Protein AF-D0EAE3-F1 (afdb_monomer)

Solvent-accessible surface area (backbone atoms only — not comparable to full-atom values): 16444 Å² total; per-residue (Å²): 134,83,77,90,69,80,83,79,77,89,71,54,96,48,101,64,96,71,93,66,102,59,73,53,78,52,70,72,60,24,55,52,52,47,54,50,51,54,53,51,50,51,52,51,52,48,56,54,52,50,54,56,50,52,52,50,52,53,48,53,51,50,38,52,52,45,52,53,54,46,62,53,47,52,62,53,36,54,52,34,21,59,49,55,69,45,53,74,60,68,74,54,74,75,56,84,66,94,70,93,80,82,92,82,88,82,85,93,84,85,86,78,94,74,76,86,81,67,72,79,66,58,70,66,57,71,76,52,96,74,81,94,72,91,76,88,78,91,67,94,69,95,54,98,70,55,50,56,73,68,58,55,52,48,49,53,50,52,52,51,51,51,52,53,51,52,52,50,51,52,51,51,53,53,52,50,44,71,70,43,44,68,58,49,52,54,49,53,52,52,49,51,56,49,48,56,54,45,53,57,56,56,72,70,53,90,57,98,45,73,64,41,55,51,49,50,50,52,46,52,50,58,49,49,56,54,49,52,54,50,52,55,52,48,49,43,51,52,46,47,43,48,41,26,52,52,56,65,72,39,64,42,88,61,24,35,75,68,50,40,54,49,45,52,52,48,38,68,75,36,107

Secondary structure (DSSP, 8-state):
--------------SS----SS--SSHHHHHHHHHHHHHHHHHHHHHHHHHHHHHHHHHHHHHHHHHHHHHHHHHHHHHHHHHHH--TTHHHHT------------------TT-TT-TTSHHHHTTS---------------TT---HHHHHHHHHHHHHHHHHHHHHHHHHHHHHHHHHHHHHHHHHHHHHHHHHHHHHHHT--SSSHHHHHHHHHHHHHHHHHHHHHHHHHHHH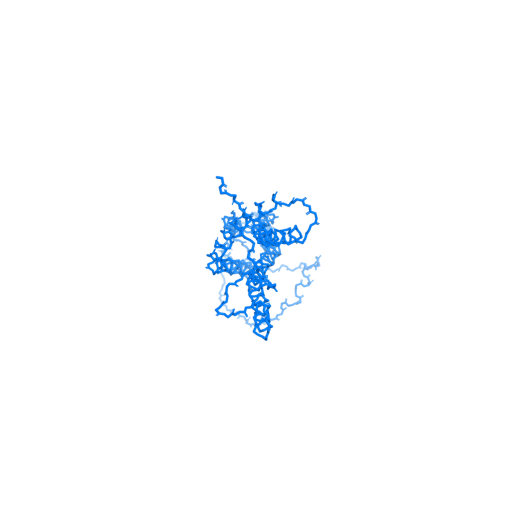HHHHHHHHHHHHS-GGGS-HHHHHHHHHHHHH--

Organism: Amyelois transitella (NCBI:txid680683)

Foldseek 3Di:
DPDPDDPDDDFAPAPDRDDDPDDLNDDPVVVVVRVVVVVVVVVVVVVVVVVLVVLLVLLVVLLVLLVVLLVLLQVLLVLQLVQQVPAPPPVVVVPPDDDDDDDDDDDDDDDDPPPPPDPPPVVVVVVDPDDDDDDDDPDPDPDPRRGDPVSVVVSVVSLVVSVVSVVVSVVSVVVSCVVCVVVVVVLVVVLVVQLVVLVVQCVPDPDDDPSNVVSVVSNCVSVVSVVSVVVSVVSSLVSLLVSLVSLVPHVQVSGDPVSVVSNVVSNVVSD

pLDDT: mean 74.91, std 21.02, range [25.8, 96.0]

Mean predicted aligned error: 14.99 Å

Sequence (271 aa):
KETNETISEPAPRLPLKTWYPFDAMGGSMYIIAFAFQVYWLFFSMITANLMDVMFCSWLIFACEQLQHLKAIMKPLMELSASLDTYRPNTAELFRVSSTEKSEKVPDPVDMDIRGIYATQQDFGMTLRGAGGRLQTFGQQNNNPNGLSQKQEMLARSAIKYWVERHKHVVRLVTSIGDTYGTALLFHMLISTITLTLLAYQATKIDGINVYAFSTIGYLSYTLGQVFHFCVFGNQLIEESSSVMEAAYSCQWYDGSEEAKTFVQIVCQQCQ

InterPro domains:
  IPR004117 Olfactory receptor, insect [PF02949] (13-271)
  IPR004117 Olfactory receptor, insect [PTHR21137] (13-271)

Structure (mmCIF, N/CA/C/O backbone):
data_AF-D0EAE3-F1
#
_entry.id   AF-D0EAE3-F1
#
loop_
_atom_site.group_PDB
_atom_site.id
_atom_site.type_symbol
_atom_site.label_atom_id
_atom_site.label_alt_id
_atom_site.label_comp_id
_atom_site.label_asym_id
_atom_site.label_entity_id
_atom_site.label_seq_id
_atom_site.pdbx_PDB_ins_code
_atom_site.Cartn_x
_atom_site.Cartn_y
_atom_site.Cartn_z
_atom_site.occupancy
_atom_site.B_iso_or_equiv
_atom_site.auth_seq_id
_atom_site.auth_comp_id
_atom_site.auth_asym_id
_atom_site.auth_atom_id
_atom_site.pdbx_PDB_model_num
ATOM 1 N N . LYS A 1 1 ? 43.849 21.952 -29.516 1.00 40.97 1 LYS A N 1
ATOM 2 C CA . LYS A 1 1 ? 42.372 22.037 -29.602 1.00 40.97 1 LYS A CA 1
ATOM 3 C C . LYS A 1 1 ? 41.896 20.676 -30.084 1.00 40.97 1 LYS A C 1
ATOM 5 O O . LYS A 1 1 ? 41.705 20.497 -31.275 1.00 40.97 1 LYS A O 1
ATOM 10 N N . GLU A 1 2 ? 41.835 19.708 -29.178 1.00 43.78 2 GLU A N 1
ATOM 11 C CA . GLU A 1 2 ? 41.145 18.447 -29.446 1.00 43.78 2 GLU A CA 1
ATOM 12 C C . GLU A 1 2 ? 39.657 18.750 -29.304 1.00 43.78 2 GLU A C 1
ATOM 14 O O . GLU A 1 2 ? 39.217 19.309 -28.295 1.00 43.78 2 GLU A O 1
ATOM 19 N N . THR A 1 3 ? 38.914 18.554 -30.383 1.00 45.78 3 THR A N 1
ATOM 20 C CA . THR A 1 3 ? 37.472 18.736 -30.408 1.00 45.78 3 THR A CA 1
ATOM 21 C C . THR A 1 3 ? 36.859 17.630 -29.551 1.00 45.78 3 THR A C 1
ATOM 23 O O . THR A 1 3 ? 37.081 16.450 -29.794 1.00 45.78 3 THR A O 1
ATOM 26 N N . ASN A 1 4 ? 36.114 18.014 -28.507 1.00 58.41 4 ASN A N 1
ATOM 27 C CA . ASN A 1 4 ? 35.213 17.120 -27.776 1.00 58.41 4 ASN A CA 1
ATOM 28 C C . ASN A 1 4 ? 34.066 16.723 -28.717 1.00 58.41 4 ASN A C 1
ATOM 30 O O . ASN A 1 4 ? 32.947 17.228 -28.608 1.00 58.41 4 ASN A O 1
ATOM 34 N N . GLU A 1 5 ? 34.364 15.882 -29.699 1.00 57.88 5 GLU A N 1
ATOM 35 C CA . GLU A 1 5 ? 33.357 15.276 -30.553 1.00 57.88 5 GLU A CA 1
ATOM 36 C C . GLU A 1 5 ? 32.707 14.151 -29.760 1.00 57.88 5 GLU A C 1
ATOM 38 O O . GLU A 1 5 ? 33.363 13.262 -29.217 1.00 57.88 5 GLU A O 1
ATOM 43 N N . THR A 1 6 ? 31.390 14.238 -29.620 1.00 60.53 6 THR A N 1
ATOM 44 C CA . THR A 1 6 ? 30.590 13.214 -28.961 1.00 60.53 6 THR A CA 1
ATOM 45 C C . THR A 1 6 ? 30.659 11.957 -29.826 1.00 60.53 6 THR A C 1
ATOM 47 O O . THR A 1 6 ? 30.041 11.896 -30.887 1.00 60.53 6 THR A O 1
ATOM 50 N N . ILE A 1 7 ? 31.443 10.963 -29.397 1.00 58.28 7 ILE A N 1
ATOM 51 C CA . ILE A 1 7 ? 31.496 9.646 -30.039 1.00 58.28 7 ILE A CA 1
ATOM 52 C C . ILE A 1 7 ? 30.079 9.062 -30.004 1.00 58.28 7 ILE A C 1
ATOM 54 O O . ILE A 1 7 ? 29.527 8.788 -28.939 1.00 58.28 7 ILE A O 1
ATOM 58 N N . SER A 1 8 ? 29.467 8.927 -31.180 1.00 60.47 8 SER A N 1
ATOM 59 C CA . SER A 1 8 ? 28.150 8.317 -31.343 1.00 60.47 8 SER A CA 1
ATOM 60 C C . SER A 1 8 ? 28.334 6.847 -31.694 1.00 60.47 8 SER A C 1
ATOM 62 O O . SER A 1 8 ? 28.539 6.479 -32.847 1.00 60.47 8 SER A O 1
ATOM 64 N N . GLU A 1 9 ? 28.297 5.990 -30.677 1.00 67.94 9 GLU A N 1
ATOM 65 C CA . GLU A 1 9 ? 28.294 4.548 -30.904 1.00 67.94 9 GLU A CA 1
ATOM 66 C C . GLU A 1 9 ? 26.905 4.103 -31.384 1.00 67.94 9 GLU A C 1
ATOM 68 O O . GLU A 1 9 ? 25.888 4.472 -30.778 1.00 67.94 9 GLU A O 1
ATOM 73 N N . PRO A 1 10 ? 26.818 3.322 -32.475 1.00 70.44 10 PRO A N 1
ATOM 74 C CA . PRO A 1 10 ? 25.543 2.811 -32.939 1.00 70.44 10 PRO A CA 1
ATOM 75 C C . PRO A 1 10 ? 25.019 1.785 -31.923 1.00 70.44 10 PRO A C 1
ATOM 77 O O . PRO A 1 10 ? 25.575 0.706 -31.754 1.00 70.44 10 PRO A O 1
ATOM 80 N N . ALA A 1 11 ? 23.939 2.134 -31.224 1.00 70.38 11 ALA A N 1
ATOM 81 C CA . ALA A 1 11 ? 23.308 1.252 -30.249 1.00 70.38 11 ALA A CA 1
ATOM 82 C C . ALA A 1 11 ? 22.252 0.353 -30.922 1.00 70.38 11 ALA A C 1
ATOM 84 O O . ALA A 1 11 ? 21.487 0.836 -31.769 1.00 70.38 11 ALA A O 1
ATOM 85 N N . PRO A 1 12 ? 22.149 -0.933 -30.537 1.00 74.19 12 PRO A N 1
ATOM 86 C CA . PRO A 1 12 ? 21.102 -1.811 -31.043 1.00 74.19 12 PRO A CA 1
ATOM 87 C C . PRO A 1 12 ? 19.722 -1.266 -30.651 1.00 74.19 12 PRO A C 1
ATOM 89 O O . PRO A 1 12 ? 19.520 -0.774 -29.538 1.00 74.19 12 PRO A O 1
ATOM 92 N N . ARG A 1 13 ? 18.753 -1.346 -31.573 1.00 76.12 13 ARG A N 1
ATOM 93 C CA . ARG A 1 13 ? 17.366 -0.896 -31.353 1.00 76.12 13 ARG A CA 1
ATOM 94 C C . ARG A 1 13 ? 16.612 -1.910 -30.490 1.00 76.12 13 ARG A C 1
ATOM 96 O O . ARG A 1 13 ? 15.745 -2.629 -30.979 1.00 76.12 13 ARG A O 1
ATOM 103 N N . LEU A 1 14 ? 16.997 -2.005 -29.225 1.00 82.25 14 LEU A N 1
ATOM 104 C CA . LEU A 1 14 ? 16.387 -2.872 -28.223 1.00 82.25 14 LEU A CA 1
ATOM 105 C C . LEU A 1 14 ? 15.551 -2.043 -27.229 1.00 82.25 14 LEU A C 1
ATOM 107 O O . LEU A 1 14 ? 15.905 -0.889 -26.971 1.00 82.25 14 LEU A O 1
ATOM 111 N N . PRO A 1 15 ? 14.461 -2.605 -26.668 1.00 81.31 15 PRO A N 1
ATOM 112 C CA . PRO A 1 15 ? 13.644 -1.950 -25.643 1.00 81.31 15 PRO A CA 1
ATOM 113 C C . PRO A 1 15 ? 14.458 -1.425 -24.456 1.00 81.31 15 PRO A C 1
ATOM 115 O O . PRO A 1 15 ? 14.189 -0.336 -23.953 1.00 81.31 15 PRO A O 1
ATOM 118 N N . LEU A 1 16 ? 15.472 -2.185 -24.035 1.00 83.81 16 LEU A N 1
ATOM 119 C CA . LEU A 1 16 ? 16.394 -1.802 -22.975 1.00 83.81 16 LEU A CA 1
ATOM 120 C C . LEU A 1 16 ? 17.824 -1.769 -23.504 1.00 83.81 16 LEU A C 1
ATOM 122 O O . LEU A 1 16 ? 18.292 -2.703 -24.160 1.00 83.81 16 LEU A O 1
ATOM 126 N N . LYS A 1 17 ? 18.535 -0.687 -23.174 1.00 83.75 17 LYS A N 1
ATOM 127 C CA . LYS A 1 17 ? 19.957 -0.534 -23.483 1.00 83.75 17 LYS A CA 1
ATOM 128 C C . LYS A 1 17 ? 20.768 -1.402 -22.524 1.00 83.75 17 LYS A C 1
ATOM 130 O O . LYS A 1 17 ? 21.027 -1.002 -21.393 1.00 83.75 17 LYS A O 1
ATOM 135 N N . THR A 1 18 ? 21.152 -2.588 -22.979 1.00 85.19 18 THR A N 1
ATOM 136 C CA . THR A 1 18 ? 21.958 -3.546 -22.214 1.00 85.19 18 THR A CA 1
ATOM 137 C C . THR A 1 18 ? 23.075 -4.111 -23.080 1.00 85.19 18 THR A C 1
ATOM 139 O O . THR A 1 18 ? 22.893 -4.312 -24.281 1.00 85.19 18 THR A O 1
ATOM 142 N N . TRP A 1 19 ? 24.225 -4.390 -22.468 1.00 87.25 19 TRP A N 1
ATOM 143 C CA . TRP A 1 19 ? 25.331 -5.065 -23.141 1.00 87.25 19 TRP A CA 1
ATOM 144 C C . TRP A 1 19 ? 25.061 -6.571 -23.242 1.00 87.25 19 TRP A C 1
ATOM 146 O O . TRP A 1 19 ? 24.601 -7.184 -22.277 1.00 87.25 19 TRP A O 1
ATOM 156 N N . TYR A 1 20 ? 25.367 -7.159 -24.397 1.00 85.50 20 TYR A N 1
ATOM 157 C CA . TYR A 1 20 ? 25.303 -8.599 -24.632 1.00 85.50 20 TYR A CA 1
ATOM 158 C C . TYR A 1 20 ? 26.675 -9.114 -25.089 1.00 85.50 20 TYR A C 1
ATOM 160 O O . TYR A 1 20 ? 27.376 -8.405 -25.808 1.00 85.50 20 TYR A O 1
ATOM 168 N N . PRO A 1 21 ? 27.051 -10.358 -24.732 1.00 88.56 21 PRO A N 1
ATOM 169 C CA . PRO A 1 21 ? 28.308 -10.967 -25.175 1.00 88.56 21 PRO A CA 1
ATOM 170 C C . PRO A 1 21 ? 28.302 -11.389 -26.658 1.00 88.56 21 PRO A C 1
ATOM 172 O O . PRO A 1 21 ? 29.306 -11.890 -27.155 1.00 88.56 21 PRO A O 1
ATOM 175 N N . PHE A 1 22 ? 27.179 -11.222 -27.360 1.00 86.88 22 PHE A N 1
ATOM 176 C CA . PHE A 1 22 ? 27.002 -11.503 -28.786 1.00 86.88 22 PHE A CA 1
ATOM 177 C C . PHE A 1 22 ? 26.573 -10.232 -29.531 1.00 86.88 22 PHE A C 1
ATOM 179 O O . PHE A 1 22 ? 26.035 -9.307 -28.922 1.00 86.88 22 PHE A O 1
ATOM 186 N N . ASP A 1 23 ? 26.771 -10.199 -30.852 1.00 83.25 23 ASP A N 1
ATOM 187 C CA . ASP A 1 23 ? 26.342 -9.071 -31.683 1.00 83.25 23 ASP A CA 1
ATOM 188 C C . ASP A 1 23 ? 24.807 -8.989 -31.736 1.00 83.25 23 ASP A C 1
ATOM 190 O O . ASP A 1 23 ? 24.129 -9.836 -32.322 1.00 83.25 23 ASP A O 1
ATOM 194 N N . ALA A 1 24 ? 24.260 -7.971 -31.072 1.00 79.50 24 ALA A N 1
ATOM 195 C CA . ALA A 1 24 ? 22.831 -7.691 -31.000 1.00 79.50 24 ALA A CA 1
ATOM 196 C C . ALA A 1 24 ? 22.395 -6.595 -31.990 1.00 79.50 24 ALA A C 1
ATOM 198 O O . ALA A 1 24 ? 21.279 -6.089 -31.883 1.00 79.50 24 ALA A O 1
ATOM 199 N N . MET A 1 25 ? 23.247 -6.191 -32.938 1.00 79.31 25 MET A N 1
ATOM 200 C CA . MET A 1 25 ? 22.894 -5.181 -33.940 1.00 79.31 25 MET A CA 1
ATOM 201 C C . MET A 1 25 ? 22.075 -5.758 -35.106 1.00 79.31 25 MET A C 1
ATOM 203 O O . MET A 1 25 ? 21.370 -5.006 -35.782 1.00 79.31 25 MET A O 1
ATOM 207 N N . GLY A 1 26 ? 22.108 -7.080 -35.319 1.00 80.38 26 GLY A N 1
ATOM 208 C CA . GLY A 1 26 ? 21.341 -7.761 -36.364 1.00 80.38 26 GLY A CA 1
ATOM 209 C C . GLY A 1 26 ? 21.309 -9.290 -36.232 1.00 80.38 26 GLY A C 1
ATOM 210 O O . GLY A 1 26 ? 21.873 -9.873 -35.312 1.00 80.38 26 GLY A O 1
ATOM 211 N N . GLY A 1 27 ? 20.622 -9.955 -37.165 1.00 86.56 27 GLY A N 1
ATOM 212 C CA . GLY A 1 27 ? 20.553 -11.422 -37.246 1.00 86.56 27 GLY A CA 1
ATOM 213 C C . GLY A 1 27 ? 19.495 -12.085 -36.352 1.00 86.56 27 GLY A C 1
ATOM 214 O O . GLY A 1 27 ? 18.634 -11.432 -35.765 1.00 86.56 27 GLY A O 1
ATOM 215 N N . SER A 1 28 ? 19.541 -13.418 -36.261 1.00 86.50 28 SER A N 1
ATOM 216 C CA . SER A 1 28 ? 18.598 -14.222 -35.462 1.00 86.50 28 SER A CA 1
ATOM 217 C C . SER A 1 28 ? 18.746 -13.992 -33.955 1.00 86.50 28 SER A C 1
ATOM 219 O O . SER A 1 28 ? 17.752 -13.997 -33.230 1.00 86.50 28 SER A O 1
ATOM 221 N N . MET A 1 29 ? 19.968 -13.725 -33.486 1.00 85.81 29 MET A N 1
ATOM 222 C CA . MET A 1 29 ? 20.257 -13.462 -32.072 1.00 85.81 29 MET A CA 1
ATOM 223 C C . MET A 1 29 ? 19.621 -12.155 -31.580 1.00 85.81 29 MET A C 1
ATOM 225 O O . MET A 1 29 ? 19.165 -12.102 -30.439 1.00 85.81 29 MET A O 1
ATOM 229 N N . TYR A 1 30 ? 19.492 -11.138 -32.444 1.00 88.44 30 TYR A N 1
ATOM 230 C CA . TYR A 1 30 ? 18.739 -9.919 -32.129 1.00 88.44 30 TYR A CA 1
ATOM 231 C C . TYR A 1 30 ? 17.267 -10.222 -31.819 1.00 88.44 30 TYR A C 1
ATOM 233 O O . TYR A 1 30 ? 16.738 -9.731 -30.825 1.00 88.44 30 TYR A O 1
ATOM 241 N N . ILE A 1 31 ? 16.614 -11.067 -32.625 1.00 88.50 31 ILE A N 1
ATOM 242 C CA . ILE A 1 31 ? 15.198 -11.427 -32.435 1.00 88.50 31 ILE A CA 1
ATOM 243 C C 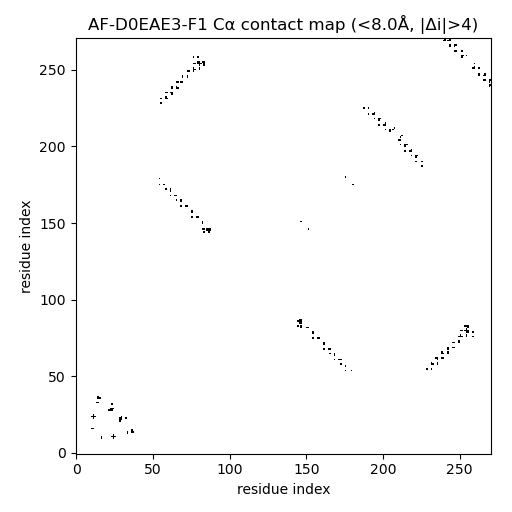. ILE A 1 31 ? 15.010 -12.167 -31.105 1.00 88.50 31 ILE A C 1
ATOM 245 O O . ILE A 1 31 ? 14.069 -11.878 -30.366 1.00 88.50 31 ILE A O 1
ATOM 249 N N . ILE A 1 32 ? 15.926 -13.083 -30.775 1.00 90.06 32 ILE A N 1
ATOM 250 C CA . ILE A 1 32 ? 15.904 -13.820 -29.504 1.00 90.06 32 ILE A CA 1
ATOM 251 C C . ILE A 1 32 ? 16.087 -12.861 -28.322 1.00 90.06 32 ILE A C 1
ATOM 253 O O . ILE A 1 32 ? 15.306 -12.910 -27.372 1.00 90.06 32 ILE A O 1
ATOM 257 N N . ALA A 1 33 ? 17.074 -11.962 -28.388 1.00 90.31 33 ALA A N 1
ATOM 258 C CA . ALA A 1 33 ? 17.317 -10.971 -27.341 1.00 90.31 33 ALA A CA 1
ATOM 259 C C . ALA A 1 33 ? 16.120 -10.025 -27.163 1.00 90.31 33 ALA A C 1
ATOM 261 O O . ALA A 1 33 ? 15.707 -9.765 -26.035 1.00 90.31 33 ALA A O 1
ATOM 262 N N . PHE A 1 34 ? 15.517 -9.567 -28.263 1.00 90.31 34 PHE A N 1
ATOM 263 C CA . PHE A 1 34 ? 14.321 -8.730 -28.242 1.00 90.31 34 PHE A CA 1
ATOM 264 C C . PHE A 1 34 ? 13.141 -9.447 -27.571 1.00 90.31 34 PHE A C 1
ATOM 266 O O . PHE A 1 34 ? 12.529 -8.899 -26.654 1.00 90.31 34 PHE A O 1
ATOM 273 N N . ALA A 1 35 ? 12.848 -10.689 -27.973 1.00 91.62 35 ALA A N 1
ATOM 274 C CA . ALA A 1 35 ? 11.770 -11.482 -27.382 1.00 91.62 35 ALA A CA 1
ATOM 275 C C . ALA A 1 35 ? 12.005 -11.737 -25.885 1.00 91.62 35 ALA A C 1
ATOM 277 O O . ALA A 1 35 ? 11.083 -11.602 -25.078 1.00 91.62 35 ALA A O 1
ATOM 278 N N . PHE A 1 36 ? 13.249 -12.037 -25.505 1.00 92.12 36 PHE A N 1
ATOM 279 C CA . PHE A 1 36 ? 13.630 -12.215 -24.109 1.00 92.12 36 PHE A CA 1
ATOM 280 C C . PHE A 1 36 ? 13.457 -10.929 -23.292 1.00 92.12 36 PHE A C 1
ATOM 282 O O . PHE A 1 36 ? 12.886 -10.983 -22.206 1.00 92.12 36 PHE A O 1
ATOM 289 N N . GLN A 1 37 ? 13.885 -9.770 -23.809 1.00 92.69 37 GLN A N 1
ATOM 290 C CA . GLN A 1 37 ? 13.699 -8.485 -23.127 1.00 92.69 37 GLN A CA 1
ATOM 291 C C . GLN A 1 37 ? 12.220 -8.148 -22.926 1.00 92.69 37 GLN A C 1
ATOM 293 O O . GLN A 1 37 ? 11.847 -7.712 -21.840 1.00 92.69 37 GLN A O 1
ATOM 298 N N . VAL A 1 38 ? 11.374 -8.371 -23.936 1.00 93.06 38 VAL A N 1
ATOM 299 C CA . VAL A 1 38 ? 9.926 -8.132 -23.824 1.00 93.06 38 VAL A CA 1
ATOM 300 C C . VAL A 1 38 ? 9.303 -9.051 -22.775 1.00 93.06 38 VAL A C 1
ATOM 302 O O . VAL A 1 38 ? 8.571 -8.574 -21.908 1.00 93.06 38 VAL A O 1
ATOM 305 N N . TYR A 1 39 ? 9.628 -10.347 -22.808 1.00 94.38 39 TYR A N 1
ATOM 306 C CA . TYR A 1 39 ? 9.156 -11.310 -21.811 1.00 94.38 39 TYR A CA 1
ATOM 307 C C . TYR A 1 39 ? 9.598 -10.923 -20.396 1.00 94.38 39 TYR A C 1
ATOM 309 O O . TYR A 1 39 ? 8.778 -10.870 -19.479 1.00 94.38 39 TYR A O 1
ATOM 317 N N . TRP A 1 40 ? 10.882 -10.609 -20.222 1.00 93.94 40 TRP A N 1
ATOM 318 C CA . TRP A 1 40 ? 11.447 -10.251 -18.927 1.00 93.94 40 TRP A CA 1
ATOM 319 C C . TRP A 1 40 ? 10.859 -8.950 -18.375 1.00 93.94 40 TRP A C 1
ATOM 321 O O . TRP A 1 40 ? 10.510 -8.897 -17.195 1.00 93.94 40 TRP A O 1
ATOM 331 N N . LEU A 1 41 ? 10.699 -7.923 -19.216 1.00 92.62 41 LEU A N 1
ATOM 332 C CA . LEU A 1 41 ? 10.103 -6.645 -18.822 1.00 92.62 41 LEU A CA 1
ATOM 333 C C . LEU A 1 41 ? 8.644 -6.835 -18.406 1.00 92.62 41 LEU A C 1
ATOM 335 O O . LEU A 1 41 ? 8.241 -6.350 -17.351 1.00 92.62 41 LEU A O 1
ATOM 339 N N . PHE A 1 42 ? 7.871 -7.584 -19.193 1.00 93.88 42 PHE A N 1
ATOM 340 C CA . PHE A 1 42 ? 6.475 -7.876 -18.881 1.00 93.88 42 PHE A CA 1
ATOM 341 C C . PHE A 1 42 ? 6.340 -8.658 -17.572 1.00 93.88 42 PHE A C 1
ATOM 343 O O . PHE A 1 42 ? 5.583 -8.256 -16.690 1.00 93.88 42 PHE A O 1
ATOM 350 N N . PHE A 1 43 ? 7.122 -9.726 -17.403 1.00 95.06 43 PHE A N 1
ATOM 351 C CA . PHE A 1 43 ? 7.105 -10.540 -16.190 1.00 95.06 43 PHE A CA 1
ATOM 352 C C . PHE A 1 43 ? 7.534 -9.744 -14.947 1.00 95.06 43 PHE A C 1
ATOM 354 O O . PHE A 1 43 ? 6.889 -9.833 -13.900 1.00 95.06 43 PHE A O 1
ATOM 361 N N . SER A 1 44 ? 8.585 -8.928 -15.063 1.00 92.69 44 SER A N 1
ATOM 362 C CA . SER A 1 44 ? 9.074 -8.092 -13.959 1.00 92.69 44 SER A CA 1
ATOM 363 C C . SER A 1 44 ? 8.045 -7.034 -13.563 1.00 92.69 44 SER A C 1
ATOM 365 O O . SER A 1 44 ? 7.775 -6.850 -12.377 1.00 92.69 44 SER A O 1
ATOM 367 N N . MET A 1 45 ? 7.423 -6.377 -14.547 1.00 91.44 45 MET A N 1
ATOM 368 C CA . MET A 1 45 ? 6.412 -5.354 -14.292 1.00 91.44 45 MET A CA 1
ATOM 369 C C . MET A 1 45 ? 5.140 -5.951 -13.686 1.00 91.44 45 MET A C 1
ATOM 371 O O . MET A 1 45 ? 4.598 -5.378 -12.745 1.00 91.44 45 MET A O 1
ATOM 375 N N . ILE A 1 46 ? 4.700 -7.121 -14.155 1.00 93.94 46 ILE A N 1
ATOM 376 C CA . ILE A 1 46 ? 3.598 -7.869 -13.537 1.00 93.94 46 ILE A CA 1
ATOM 377 C C . ILE A 1 46 ? 3.934 -8.196 -12.089 1.00 93.94 46 ILE A C 1
ATOM 379 O O . ILE A 1 46 ? 3.163 -7.852 -11.204 1.00 93.94 46 ILE A O 1
ATOM 383 N N . THR A 1 47 ? 5.087 -8.812 -11.833 1.00 93.12 47 THR A N 1
ATOM 384 C CA . THR A 1 47 ? 5.450 -9.249 -10.479 1.00 93.12 47 THR A CA 1
ATOM 385 C C . THR A 1 47 ? 5.490 -8.071 -9.505 1.00 93.12 47 THR A C 1
ATOM 387 O O . THR A 1 47 ? 4.928 -8.168 -8.419 1.00 93.12 47 THR A O 1
ATOM 390 N N . ALA A 1 48 ? 6.076 -6.938 -9.908 1.00 89.31 48 ALA A N 1
ATOM 391 C CA . ALA A 1 48 ? 6.100 -5.729 -9.087 1.00 89.31 48 ALA A CA 1
ATOM 392 C C . ALA A 1 48 ? 4.686 -5.180 -8.814 1.00 89.31 48 ALA A C 1
ATOM 394 O O . ALA A 1 48 ? 4.320 -4.976 -7.660 1.00 89.31 48 ALA A O 1
ATOM 395 N N . ASN A 1 49 ? 3.861 -5.018 -9.856 1.00 90.75 49 ASN A N 1
ATOM 396 C CA . ASN A 1 49 ? 2.498 -4.500 -9.696 1.00 90.75 49 ASN A CA 1
ATOM 397 C C . ASN A 1 49 ? 1.598 -5.449 -8.890 1.00 90.75 49 ASN A C 1
ATOM 399 O O . ASN A 1 49 ? 0.750 -4.984 -8.136 1.00 90.75 49 ASN A O 1
ATOM 403 N N . LEU A 1 50 ? 1.771 -6.770 -9.007 1.00 93.69 50 LEU A N 1
ATOM 404 C CA . LEU A 1 50 ? 0.998 -7.739 -8.223 1.00 93.69 50 LEU A CA 1
ATOM 405 C C . LEU A 1 50 ? 1.285 -7.615 -6.727 1.00 93.69 50 LEU A C 1
ATOM 407 O O . LEU A 1 50 ? 0.351 -7.707 -5.934 1.00 93.69 50 LEU A O 1
ATOM 411 N N . MET A 1 51 ? 2.545 -7.400 -6.344 1.00 90.69 51 MET A N 1
ATOM 412 C CA . MET A 1 51 ? 2.913 -7.221 -4.935 1.00 90.69 51 MET A CA 1
ATOM 413 C C . MET A 1 51 ? 2.289 -5.944 -4.364 1.00 90.69 51 MET A C 1
ATOM 415 O O . MET A 1 51 ? 1.687 -5.986 -3.289 1.00 90.69 51 MET A O 1
ATOM 419 N N . ASP A 1 52 ? 2.334 -4.849 -5.124 1.00 90.94 52 ASP A N 1
ATOM 420 C CA . ASP A 1 52 ? 1.721 -3.577 -4.735 1.00 90.94 52 ASP A CA 1
ATOM 421 C C . ASP A 1 52 ? 0.194 -3.701 -4.608 1.00 90.94 52 ASP A C 1
ATOM 423 O O . ASP A 1 52 ? -0.387 -3.285 -3.603 1.00 90.94 52 ASP A O 1
ATOM 427 N N . VAL A 1 53 ? -0.465 -4.339 -5.582 1.00 91.81 53 VAL A N 1
ATOM 428 C CA . VAL A 1 53 ? -1.920 -4.572 -5.569 1.00 91.81 53 VAL A CA 1
ATOM 429 C C . VAL A 1 53 ? -2.330 -5.508 -4.434 1.00 91.81 53 VAL A C 1
ATOM 431 O O . VAL A 1 53 ? -3.357 -5.273 -3.794 1.00 91.81 53 VAL A O 1
ATOM 434 N N . MET A 1 54 ? -1.547 -6.550 -4.147 1.00 93.00 54 MET A N 1
ATOM 435 C CA . MET A 1 54 ? -1.799 -7.454 -3.023 1.00 93.00 54 MET A CA 1
ATOM 436 C C . MET A 1 54 ? -1.767 -6.689 -1.697 1.00 93.00 54 MET A C 1
ATOM 438 O O . MET A 1 54 ? -2.695 -6.817 -0.897 1.00 93.00 54 MET A O 1
ATOM 442 N N . PHE A 1 55 ? -0.750 -5.851 -1.493 1.00 91.56 55 PHE A N 1
ATOM 443 C CA . PHE A 1 55 ? -0.659 -5.014 -0.302 1.00 91.56 55 PHE A CA 1
ATOM 444 C C . PHE A 1 55 ? -1.839 -4.042 -0.192 1.00 91.56 55 PHE A C 1
ATOM 446 O O . PHE A 1 55 ? -2.488 -3.973 0.852 1.00 91.56 55 PHE A O 1
ATOM 453 N N . CYS A 1 56 ? -2.177 -3.345 -1.280 1.00 91.12 56 CYS A N 1
ATOM 454 C CA . CYS A 1 56 ? -3.322 -2.434 -1.300 1.00 91.12 56 CYS A CA 1
ATOM 455 C C . CYS A 1 56 ? -4.636 -3.168 -0.996 1.00 91.12 56 CYS A C 1
ATOM 457 O O . CYS A 1 56 ? -5.465 -2.666 -0.242 1.00 91.12 56 CYS A O 1
ATOM 459 N N . SER A 1 57 ? -4.803 -4.390 -1.505 1.00 93.88 57 SER A N 1
ATOM 460 C CA . SER A 1 57 ? -5.976 -5.227 -1.225 1.00 93.88 57 SER A CA 1
ATOM 461 C C . SER A 1 57 ? -6.086 -5.587 0.259 1.00 93.88 57 SER A C 1
ATOM 463 O O . SER A 1 57 ? -7.186 -5.586 0.810 1.00 93.88 57 SER A O 1
ATOM 465 N N . TRP A 1 58 ? -4.963 -5.858 0.931 1.00 94.06 58 TRP A N 1
ATOM 466 C CA . TRP A 1 58 ? -4.950 -6.095 2.376 1.00 94.06 58 TRP A CA 1
ATOM 467 C C . TRP A 1 58 ? -5.312 -4.846 3.182 1.00 94.06 58 TRP A C 1
ATOM 469 O O . TRP A 1 58 ? -6.060 -4.961 4.155 1.00 94.06 58 TRP A O 1
ATOM 479 N N . LEU A 1 59 ? -4.842 -3.664 2.768 1.00 91.69 59 LEU A N 1
ATOM 480 C CA . LEU A 1 59 ? -5.223 -2.401 3.405 1.00 91.69 59 LEU A CA 1
ATOM 481 C C . LEU A 1 59 ? -6.714 -2.106 3.232 1.00 91.69 59 LEU A C 1
ATOM 483 O O . LEU A 1 59 ? -7.391 -1.842 4.220 1.00 91.69 59 LEU A O 1
ATOM 487 N N . ILE A 1 60 ? -7.241 -2.225 2.009 1.00 92.69 60 ILE A N 1
ATOM 488 C CA . ILE A 1 60 ? -8.674 -2.039 1.731 1.00 92.69 60 ILE A CA 1
ATOM 489 C C . ILE A 1 60 ? -9.501 -3.001 2.584 1.00 92.69 60 ILE A C 1
ATOM 491 O O . ILE A 1 60 ? -10.466 -2.592 3.225 1.00 92.69 60 ILE A O 1
ATOM 495 N N . PHE A 1 61 ? -9.097 -4.272 2.651 1.00 94.00 61 PHE A N 1
ATOM 496 C CA . PHE A 1 61 ? -9.779 -5.248 3.490 1.00 94.00 61 PHE A CA 1
ATOM 497 C C . PHE A 1 61 ? -9.767 -4.841 4.971 1.00 94.00 61 PHE A C 1
ATOM 499 O O . PHE A 1 61 ? -10.800 -4.944 5.630 1.00 94.00 61 PHE A O 1
ATOM 506 N N . ALA A 1 62 ? -8.643 -4.346 5.497 1.00 91.81 62 ALA A N 1
ATOM 507 C CA . ALA A 1 62 ? -8.567 -3.850 6.870 1.00 91.81 62 ALA A CA 1
ATOM 508 C C . ALA A 1 62 ? -9.481 -2.632 7.107 1.00 91.81 62 ALA A C 1
ATOM 510 O O . ALA A 1 62 ? -10.197 -2.611 8.110 1.00 91.81 62 ALA A O 1
ATOM 511 N N . CYS A 1 63 ? -9.522 -1.674 6.175 1.00 92.88 63 CYS A N 1
ATOM 512 C CA . CYS A 1 63 ? -10.429 -0.521 6.227 1.00 92.88 63 CYS A CA 1
ATOM 513 C C . CYS A 1 63 ? -11.900 -0.959 6.287 1.00 92.88 63 CYS A C 1
ATOM 515 O O . CYS A 1 63 ? -12.642 -0.515 7.160 1.00 92.88 63 CYS A O 1
ATOM 517 N N . GLU A 1 64 ? -12.307 -1.903 5.438 1.00 93.31 64 GLU A N 1
ATOM 518 C CA . GLU A 1 64 ? -13.663 -2.472 5.453 1.00 93.31 64 GLU A CA 1
ATOM 519 C C . GLU A 1 64 ? -13.980 -3.171 6.788 1.00 93.31 64 GLU A C 1
ATOM 521 O O . GLU A 1 64 ? -15.086 -3.054 7.324 1.00 93.31 64 GLU A O 1
ATOM 526 N N . GLN A 1 65 ? -13.006 -3.868 7.392 1.00 93.00 65 GLN A N 1
ATOM 527 C CA . GLN A 1 65 ? -13.204 -4.449 8.725 1.00 93.00 65 GLN A CA 1
ATOM 528 C C . GLN A 1 65 ? -13.405 -3.372 9.808 1.00 93.00 65 GLN A C 1
ATOM 530 O O . GLN A 1 65 ? -14.211 -3.589 10.719 1.00 93.00 65 GLN A O 1
ATOM 535 N N . LEU A 1 66 ? -12.712 -2.230 9.720 1.00 89.56 66 LEU A N 1
ATOM 536 C CA . LEU A 1 66 ? -12.888 -1.093 10.634 1.00 89.56 66 LEU A CA 1
ATOM 537 C C . LEU A 1 66 ? -14.259 -0.428 10.449 1.00 89.56 66 LEU A C 1
ATOM 539 O O . LEU A 1 66 ? -14.964 -0.200 11.436 1.00 89.56 66 LEU A O 1
ATOM 543 N N . GLN A 1 67 ? -14.696 -0.214 9.207 1.00 91.12 67 GLN A N 1
ATOM 544 C CA . GLN A 1 67 ? -16.035 0.304 8.909 1.00 91.12 67 GLN A CA 1
ATOM 545 C C . GLN A 1 67 ? -17.136 -0.627 9.435 1.00 91.12 67 GLN A C 1
ATOM 547 O O . GLN A 1 67 ? -18.098 -0.180 10.070 1.00 91.12 67 GLN A O 1
ATOM 552 N N . HIS A 1 68 ? -16.976 -1.941 9.259 1.00 90.50 68 HIS A N 1
ATOM 553 C CA . HIS A 1 68 ? -17.898 -2.927 9.818 1.00 90.50 68 HIS A CA 1
ATOM 554 C C . HIS A 1 68 ? -17.915 -2.895 11.355 1.00 90.50 68 HIS A C 1
ATOM 556 O O . HIS A 1 68 ? -18.971 -3.029 11.976 1.00 90.50 68 HIS A O 1
ATOM 562 N N . LEU A 1 69 ? -16.756 -2.724 11.997 1.00 88.25 69 LEU A N 1
ATOM 563 C CA . LEU A 1 69 ? -16.653 -2.605 13.454 1.00 88.25 69 LEU A CA 1
ATOM 564 C C . LEU A 1 69 ? -17.384 -1.354 13.973 1.00 88.25 69 LEU A C 1
ATOM 566 O O . LEU A 1 69 ? -18.121 -1.430 14.962 1.00 88.25 69 LEU A O 1
ATOM 570 N N . LYS A 1 70 ? -17.236 -0.231 13.265 1.00 87.88 70 LYS A N 1
ATOM 571 C CA . LYS A 1 70 ? -17.945 1.029 13.518 1.00 87.88 70 LYS A CA 1
ATOM 572 C C . LYS A 1 70 ? -19.462 0.872 13.393 1.00 87.88 70 LYS A C 1
ATOM 574 O O . LYS A 1 70 ? -20.194 1.348 14.260 1.00 87.88 70 LYS A O 1
ATOM 579 N N . ALA A 1 71 ? -19.942 0.158 12.375 1.00 87.06 71 ALA A N 1
ATOM 580 C CA . ALA A 1 71 ? -21.372 -0.086 12.179 1.00 87.06 71 ALA A CA 1
ATOM 581 C C . ALA A 1 71 ? -22.015 -0.889 13.329 1.00 87.06 71 ALA A C 1
ATOM 583 O O . ALA A 1 71 ? -23.152 -0.610 13.705 1.00 87.06 71 ALA A O 1
ATOM 584 N N . ILE A 1 72 ? -21.286 -1.839 13.933 1.00 86.69 72 ILE A N 1
ATOM 585 C CA . ILE A 1 72 ? -21.775 -2.627 15.083 1.00 86.69 72 ILE A CA 1
ATOM 586 C C . ILE A 1 72 ? -21.855 -1.785 16.369 1.00 86.69 72 ILE A C 1
ATOM 588 O O . ILE A 1 72 ? -22.614 -2.108 17.281 1.00 86.69 72 ILE A O 1
ATOM 592 N N . MET A 1 73 ? -21.093 -0.697 16.467 1.00 82.81 73 MET A N 1
ATOM 593 C CA . MET A 1 73 ? -20.963 0.049 17.719 1.00 82.81 73 MET A CA 1
ATOM 594 C C . MET A 1 73 ? -22.250 0.766 18.145 1.00 82.81 73 MET A C 1
ATOM 596 O O . MET A 1 73 ? -22.579 0.771 19.329 1.00 82.81 73 MET A O 1
ATOM 600 N N . LYS A 1 74 ? -23.016 1.315 17.193 1.00 81.25 74 LYS A N 1
ATOM 601 C CA . LYS A 1 74 ? -24.310 1.967 17.472 1.00 81.25 74 LYS A CA 1
ATOM 602 C C . LYS A 1 74 ? -25.340 1.019 18.111 1.00 81.25 74 LYS A C 1
ATOM 604 O O . LYS A 1 74 ? -25.755 1.306 19.231 1.00 81.25 74 LYS A O 1
ATOM 609 N N . PRO A 1 75 ? -25.709 -0.122 17.488 1.00 83.94 75 PRO A N 1
ATOM 610 C CA . PRO A 1 75 ? -26.682 -1.040 18.080 1.00 83.94 75 PRO A CA 1
ATOM 611 C C . PRO A 1 75 ? -26.184 -1.663 19.390 1.00 83.94 75 PRO A C 1
ATOM 613 O O . PRO A 1 75 ? -26.988 -1.970 20.266 1.00 83.94 75 PRO A O 1
ATOM 616 N N . LEU A 1 76 ? -24.866 -1.824 19.563 1.00 81.44 76 LEU A N 1
ATOM 617 C CA . LEU A 1 76 ? -24.288 -2.281 20.827 1.00 81.44 76 LEU A CA 1
ATOM 618 C C . LEU A 1 76 ? -24.515 -1.266 21.956 1.00 81.44 76 LEU A C 1
ATOM 620 O O . LEU A 1 76 ? -24.859 -1.665 23.070 1.00 81.44 76 LEU A O 1
ATOM 624 N N . MET A 1 77 ? -24.357 0.031 21.677 1.00 76.75 77 MET A N 1
ATOM 625 C CA . MET A 1 77 ? -24.580 1.073 22.680 1.00 76.75 77 MET A CA 1
ATOM 626 C C . MET A 1 77 ? -26.066 1.265 22.996 1.00 76.75 77 MET A C 1
ATOM 628 O O . MET A 1 77 ? -26.423 1.363 24.166 1.00 76.75 77 MET A O 1
ATOM 632 N N . GLU A 1 78 ? -26.943 1.232 21.987 1.00 79.31 78 GLU A N 1
ATOM 633 C CA . GLU A 1 78 ? -28.403 1.264 22.185 1.00 79.31 78 GLU A CA 1
ATOM 634 C C . GLU A 1 78 ? -28.883 0.087 23.043 1.00 79.31 78 GLU A C 1
ATOM 636 O O . GLU A 1 78 ? -29.679 0.257 23.970 1.00 79.31 78 GLU A O 1
ATOM 641 N N . LEU A 1 79 ? -28.347 -1.109 22.784 1.00 76.69 79 LEU A N 1
ATOM 642 C CA . LEU A 1 79 ? -28.594 -2.280 23.613 1.00 76.69 79 LEU A CA 1
ATOM 643 C C . LEU A 1 79 ? -28.125 -2.036 25.054 1.00 76.69 79 LEU A C 1
ATOM 645 O O . LEU A 1 79 ? -28.897 -2.285 25.976 1.00 76.69 79 LEU A O 1
ATOM 649 N N . SER A 1 80 ? -26.915 -1.507 25.269 1.00 70.81 80 SER A N 1
ATOM 650 C CA . SER A 1 80 ? -26.423 -1.197 26.621 1.00 70.81 80 SER A CA 1
ATOM 651 C C . SER A 1 80 ? -27.296 -0.170 27.356 1.00 70.81 80 SER A C 1
ATOM 653 O O . SER A 1 80 ? -27.622 -0.398 28.520 1.00 70.81 80 SER A O 1
ATOM 655 N N . ALA A 1 81 ? -27.729 0.900 26.685 1.00 69.69 81 ALA A N 1
ATOM 656 C CA . ALA A 1 81 ? -28.590 1.934 27.263 1.00 69.69 81 ALA A CA 1
ATOM 657 C C . ALA A 1 81 ? -29.999 1.408 27.601 1.00 69.69 81 ALA A C 1
ATOM 659 O O . ALA A 1 81 ? -30.549 1.692 28.670 1.00 69.69 81 ALA A O 1
ATOM 660 N N . SER A 1 82 ? -30.580 0.572 26.729 1.00 67.25 82 SER A N 1
ATOM 661 C CA . SER A 1 82 ? -31.888 -0.057 26.978 1.00 67.25 82 SER A CA 1
ATOM 662 C C . SER A 1 82 ? -31.881 -0.969 28.209 1.00 67.25 82 SER A C 1
ATOM 664 O O . SER A 1 82 ? -32.885 -1.079 28.915 1.00 67.25 82 SER A O 1
ATOM 666 N N . LEU A 1 83 ? -30.738 -1.602 28.481 1.00 62.19 83 LEU A N 1
ATOM 667 C CA . LEU A 1 83 ? -30.566 -2.493 29.618 1.00 62.19 83 LEU A CA 1
ATOM 668 C C . LEU A 1 83 ? -30.421 -1.702 30.921 1.00 62.19 83 LEU A C 1
ATOM 670 O O . LEU A 1 83 ? -31.017 -2.110 31.910 1.00 62.19 83 LEU A O 1
ATOM 674 N N . ASP A 1 84 ? -29.725 -0.561 30.911 1.00 59.62 84 ASP A N 1
ATOM 675 C CA . ASP A 1 84 ? -29.557 0.303 32.094 1.00 59.62 84 ASP A CA 1
ATOM 676 C C . ASP A 1 84 ? -30.854 1.054 32.468 1.00 59.62 84 ASP A C 1
ATOM 678 O O . ASP A 1 84 ? -31.170 1.259 33.641 1.00 59.62 84 ASP A O 1
ATOM 682 N N . THR A 1 85 ? -31.685 1.384 31.471 1.00 55.28 85 THR A N 1
ATOM 683 C CA . THR A 1 85 ? -32.998 2.024 31.692 1.00 55.28 85 THR A CA 1
ATOM 684 C C . THR A 1 85 ? -34.033 1.056 32.294 1.00 55.28 85 THR A C 1
ATOM 686 O O . THR A 1 85 ? -35.006 1.486 32.924 1.00 55.28 85 THR A O 1
ATOM 689 N N . TYR A 1 86 ? -33.844 -0.262 32.143 1.00 50.25 86 TYR A N 1
ATOM 690 C CA . TYR A 1 86 ? -34.700 -1.280 32.757 1.00 50.25 86 TYR A CA 1
ATOM 691 C C . TYR A 1 86 ? -34.392 -1.400 34.257 1.00 50.25 86 TYR A C 1
ATOM 693 O O . TYR A 1 86 ? -33.713 -2.315 34.716 1.00 50.25 86 TYR A O 1
ATOM 701 N N . ARG A 1 87 ? -34.922 -0.460 35.044 1.00 44.81 87 ARG A N 1
ATOM 702 C CA . ARG A 1 87 ? -34.906 -0.516 36.508 1.00 44.81 87 ARG A CA 1
ATOM 703 C C . ARG A 1 87 ? -36.220 -1.135 36.998 1.00 44.81 87 ARG A C 1
ATOM 705 O O . ARG A 1 87 ? -37.245 -0.445 36.983 1.00 44.81 87 ARG A O 1
ATOM 712 N N . PRO A 1 88 ? -36.250 -2.405 37.442 1.00 45.19 88 PRO A N 1
ATOM 713 C CA . PRO A 1 88 ? -37.440 -2.929 38.089 1.00 45.19 88 PRO A CA 1
ATOM 714 C C . PRO A 1 88 ? -37.684 -2.131 39.376 1.00 45.19 88 PRO A C 1
ATOM 716 O O . PRO A 1 88 ? -36.755 -1.847 40.129 1.00 45.19 88 PRO A O 1
ATOM 719 N N . ASN A 1 89 ? -38.943 -1.764 39.617 1.00 43.31 89 ASN A N 1
ATOM 720 C CA . ASN A 1 89 ? -39.421 -1.124 40.849 1.00 43.31 89 ASN A CA 1
ATOM 721 C C . ASN A 1 89 ? -39.020 0.344 41.110 1.00 43.31 89 ASN A C 1
ATOM 723 O O . ASN A 1 89 ? -38.882 0.749 42.264 1.00 43.31 89 ASN A O 1
ATOM 727 N N . THR A 1 90 ? -38.977 1.216 40.096 1.00 49.12 90 THR A N 1
ATOM 728 C CA . THR A 1 90 ? -39.033 2.677 40.358 1.00 49.12 90 THR A CA 1
ATOM 729 C C . THR A 1 90 ? -40.318 3.089 41.087 1.00 49.12 90 THR A C 1
ATOM 731 O O . THR A 1 90 ? -40.288 3.993 41.917 1.00 49.12 90 THR A O 1
ATOM 734 N N . ALA A 1 91 ? -41.429 2.383 40.853 1.00 48.78 91 ALA A N 1
ATOM 735 C CA . ALA A 1 91 ? -42.700 2.622 41.536 1.00 48.78 91 ALA A CA 1
ATOM 736 C C . ALA A 1 91 ? -42.697 2.231 43.029 1.00 48.78 91 ALA A C 1
ATOM 738 O O . ALA A 1 91 ? -43.485 2.791 43.790 1.00 48.78 91 ALA A O 1
ATOM 739 N N . GLU A 1 92 ? -41.823 1.319 43.477 1.00 49.56 92 GLU A N 1
ATOM 740 C CA . GLU A 1 92 ? -41.708 0.988 44.908 1.00 49.56 92 GLU A CA 1
ATOM 741 C C . GLU A 1 92 ? -40.784 1.942 45.666 1.00 49.56 92 GLU A C 1
ATOM 743 O O . GLU A 1 92 ? -41.018 2.204 46.844 1.00 49.56 92 GLU A O 1
ATOM 748 N N . LEU A 1 93 ? -39.804 2.550 44.987 1.00 45.50 93 LEU A N 1
ATOM 749 C CA . LEU A 1 93 ? -38.907 3.544 45.588 1.00 45.50 93 LEU A CA 1
ATOM 750 C C . LEU A 1 93 ? -39.662 4.798 46.075 1.00 45.50 93 LEU A C 1
ATOM 752 O O . LEU A 1 93 ? -39.245 5.444 47.031 1.00 45.50 93 LEU A O 1
ATOM 756 N N . PHE A 1 94 ? -40.805 5.109 45.455 1.00 49.09 94 PHE A N 1
ATOM 757 C CA . PHE A 1 94 ? -41.713 6.180 45.884 1.00 49.09 94 PHE A CA 1
ATOM 758 C C . PHE A 1 94 ? -42.853 5.698 46.804 1.00 49.09 94 PHE A C 1
ATOM 760 O O . PHE A 1 94 ? -43.653 6.516 47.257 1.00 49.09 94 PHE A O 1
ATOM 767 N N . ARG A 1 95 ? -42.937 4.395 47.119 1.00 51.28 95 ARG A N 1
ATOM 768 C CA . ARG A 1 95 ? -43.944 3.800 48.025 1.00 51.28 95 ARG A CA 1
ATOM 769 C C . ARG A 1 95 ? -43.372 3.442 49.400 1.00 51.28 95 ARG A C 1
ATOM 771 O O . ARG A 1 95 ? -43.786 2.450 49.999 1.00 51.28 95 ARG A O 1
ATOM 778 N N . VAL A 1 96 ? -42.512 4.287 49.972 1.00 39.72 96 VAL A N 1
ATOM 779 C CA . VAL A 1 96 ? -42.330 4.286 51.434 1.00 39.72 96 VAL A CA 1
ATOM 780 C C . VAL A 1 96 ? -43.611 4.846 52.058 1.00 39.72 96 VAL A C 1
ATOM 782 O O . VAL A 1 96 ? -43.724 6.032 52.349 1.00 39.72 96 VAL A O 1
ATOM 785 N N . SER A 1 97 ? -44.614 3.982 52.208 1.00 38.06 97 SER A N 1
ATOM 786 C CA . SER A 1 97 ? -45.791 4.241 53.027 1.00 38.06 97 SER A CA 1
ATOM 787 C C . SER A 1 97 ? -45.574 3.552 54.365 1.00 38.06 97 SER A C 1
ATOM 789 O O . SER A 1 97 ? -45.526 2.326 54.457 1.00 38.06 97 SER A O 1
ATOM 791 N N . SER A 1 98 ? -45.429 4.380 55.393 1.00 41.62 98 SER A N 1
ATOM 792 C CA . SER A 1 98 ? -45.425 4.050 56.813 1.00 41.62 98 SER A CA 1
ATOM 793 C C . SER A 1 98 ? -46.471 2.992 57.165 1.00 41.62 98 SER A C 1
ATOM 795 O O . SER A 1 98 ? -47.651 3.312 57.295 1.00 41.62 98 SER A O 1
ATOM 797 N N . THR A 1 99 ? -46.056 1.738 57.337 1.00 32.47 99 THR A N 1
ATOM 798 C CA . THR A 1 99 ? -46.873 0.760 58.061 1.00 32.47 99 THR A CA 1
ATOM 799 C C . THR A 1 99 ? -45.972 -0.283 58.704 1.00 32.47 99 THR A C 1
ATOM 801 O O . THR A 1 99 ? -45.364 -1.111 58.032 1.00 32.47 99 THR A O 1
ATOM 804 N N . GLU A 1 100 ? -45.881 -0.216 60.028 1.00 36.62 100 GLU A N 1
ATOM 805 C CA . GLU A 1 100 ? -45.426 -1.312 60.876 1.00 36.62 100 GLU A CA 1
ATOM 806 C C . GLU A 1 100 ? -46.266 -2.567 60.585 1.00 36.62 100 GLU A C 1
ATOM 808 O O . GLU A 1 100 ? -47.494 -2.461 60.519 1.00 36.62 100 GLU A O 1
ATOM 813 N N . LYS A 1 101 ? -45.631 -3.745 60.466 1.00 28.77 101 LYS A N 1
ATOM 814 C CA . LYS A 1 101 ? -46.022 -4.978 61.188 1.00 28.77 101 LYS A CA 1
ATOM 815 C C . LYS A 1 101 ? -45.244 -6.231 60.758 1.00 28.77 101 LYS A C 1
ATOM 817 O O . LYS A 1 101 ? -45.318 -6.670 59.620 1.00 28.77 101 LYS A O 1
ATOM 822 N N . SER A 1 102 ? -44.635 -6.836 61.779 1.00 28.25 102 SER A N 1
ATOM 823 C CA . SER A 1 102 ? -44.658 -8.258 62.151 1.00 28.25 102 SER A CA 1
ATOM 824 C C . SER A 1 102 ? -44.249 -9.326 61.124 1.00 28.25 102 SER A C 1
ATOM 826 O O . SER A 1 102 ? -45.046 -9.818 60.332 1.00 28.25 102 SER A O 1
ATOM 828 N N . GLU A 1 103 ? -43.012 -9.772 61.314 1.00 35.03 103 GLU A N 1
ATOM 829 C CA . GLU A 1 103 ? -42.441 -11.109 61.114 1.00 35.03 103 GLU A CA 1
ATOM 830 C C . GLU A 1 103 ? -43.441 -12.287 61.096 1.00 35.03 103 GLU A C 1
ATOM 832 O O . GLU A 1 103 ? -44.223 -12.448 62.035 1.00 35.03 103 GLU A O 1
ATOM 837 N N . LYS A 1 104 ? -43.353 -13.141 60.060 1.00 27.64 104 LYS A N 1
ATOM 838 C CA . LYS A 1 104 ? -43.684 -14.582 60.087 1.00 27.64 104 LYS A CA 1
ATOM 839 C C . LYS A 1 104 ? -42.875 -15.346 59.025 1.00 27.64 104 LYS A C 1
ATOM 841 O O . LYS A 1 104 ? -42.883 -14.984 57.853 1.00 27.64 104 LYS A O 1
ATOM 846 N N . VAL A 1 105 ? -42.219 -16.417 59.465 1.00 37.97 105 VAL A N 1
ATOM 847 C CA . VAL A 1 105 ? -41.477 -17.419 58.673 1.00 37.97 105 VAL A CA 1
ATOM 848 C C . VAL A 1 105 ? -42.448 -18.432 58.039 1.00 37.97 105 VAL A C 1
ATOM 850 O O . VAL A 1 105 ? -43.433 -18.782 58.695 1.00 37.97 105 VAL A O 1
ATOM 853 N N . PRO A 1 106 ? -42.183 -18.937 56.815 1.00 31.08 106 PRO A N 1
ATOM 854 C CA . PRO A 1 106 ? -42.671 -20.271 56.437 1.00 31.08 106 PRO A CA 1
ATOM 855 C C . PRO A 1 106 ? -41.630 -21.201 55.768 1.00 31.08 106 PRO A C 1
ATOM 857 O O . PRO A 1 106 ? -40.714 -20.758 55.078 1.00 31.08 106 PRO A O 1
ATOM 860 N N . ASP A 1 107 ? -41.847 -22.500 56.004 1.00 25.80 107 ASP A N 1
ATOM 861 C CA . ASP A 1 107 ? -41.069 -23.705 55.655 1.00 25.80 107 ASP A CA 1
ATOM 862 C C . ASP A 1 107 ? -40.934 -24.033 54.142 1.00 25.80 107 ASP A C 1
ATOM 864 O O . ASP A 1 107 ? -41.676 -23.483 53.324 1.00 25.80 107 ASP A O 1
ATOM 868 N N . PRO A 1 108 ? -40.026 -24.960 53.742 1.00 38.81 108 PRO A N 1
ATOM 869 C CA . PRO A 1 108 ? -39.658 -25.192 52.344 1.00 38.81 108 PRO A CA 1
ATOM 870 C C . PRO A 1 108 ? -40.282 -26.469 51.754 1.00 38.81 108 PRO A C 1
ATOM 872 O O . PRO A 1 108 ? -39.969 -27.552 52.235 1.00 38.81 108 PRO A O 1
ATOM 875 N N . VAL A 1 109 ? -41.048 -26.396 50.653 1.00 32.44 109 VAL A N 1
ATOM 876 C CA . VAL A 1 109 ? -41.155 -27.533 49.708 1.00 32.44 109 VAL A CA 1
ATOM 877 C C . VAL A 1 109 ? -41.604 -27.134 48.289 1.00 32.44 109 VAL A C 1
ATOM 879 O O . VAL A 1 109 ? -42.530 -26.349 48.112 1.00 32.44 109 VAL A O 1
ATOM 882 N N . ASP A 1 110 ? -40.934 -27.779 47.328 1.00 30.53 110 ASP A N 1
ATOM 883 C CA . ASP A 1 110 ? -41.246 -28.068 45.918 1.00 30.53 110 ASP A CA 1
ATOM 884 C C . ASP A 1 110 ? -41.235 -26.951 44.857 1.00 30.53 110 ASP A C 1
ATOM 886 O O . ASP A 1 110 ? -42.218 -26.280 44.548 1.00 30.53 110 ASP A O 1
ATOM 890 N N . MET A 1 111 ? -40.072 -26.844 44.201 1.00 39.22 111 MET A N 1
ATOM 891 C CA . MET A 1 111 ? -39.818 -26.084 42.979 1.00 39.22 111 MET A CA 1
ATOM 892 C C . MET A 1 111 ? -40.003 -27.012 41.762 1.00 39.22 111 MET A C 1
ATOM 894 O O . MET A 1 111 ? -39.151 -27.855 41.485 1.00 39.22 111 MET A O 1
ATOM 898 N N . ASP A 1 112 ? -41.120 -26.875 41.040 1.00 37.03 112 ASP A N 1
ATOM 899 C CA . ASP A 1 112 ? -41.460 -27.737 39.899 1.00 37.03 112 ASP A CA 1
ATOM 900 C C . ASP A 1 112 ? -40.852 -27.215 38.572 1.00 37.03 112 ASP A C 1
ATOM 902 O O . ASP A 1 112 ? -41.094 -26.091 38.121 1.00 37.03 112 ASP A O 1
ATOM 906 N N . ILE A 1 113 ? -40.030 -28.056 37.936 1.00 42.19 113 ILE A N 1
ATOM 907 C CA . ILE A 1 113 ? -39.095 -27.774 36.824 1.00 42.19 113 ILE A CA 1
ATOM 908 C C . ILE A 1 113 ? -39.784 -27.824 35.435 1.00 42.19 113 ILE A C 1
ATOM 910 O O . ILE A 1 113 ? -39.250 -28.329 34.452 1.00 42.19 113 ILE A O 1
ATOM 914 N N . ARG A 1 114 ? -41.013 -27.312 35.291 1.00 36.97 114 ARG A N 1
ATOM 915 C CA . ARG A 1 114 ? -41.773 -27.439 34.017 1.00 36.97 114 ARG A CA 1
ATOM 916 C C . ARG A 1 114 ? -42.176 -26.141 33.313 1.00 36.97 114 ARG A C 1
ATOM 918 O O . ARG A 1 114 ? -42.701 -26.203 32.206 1.00 36.97 114 ARG A O 1
ATOM 925 N N . GLY A 1 115 ? -41.849 -24.970 33.860 1.00 42.38 115 GLY A N 1
ATOM 926 C CA . GLY A 1 115 ? -42.194 -23.670 33.254 1.00 42.38 115 GLY A CA 1
ATOM 927 C C . GLY A 1 115 ? -41.231 -23.127 32.182 1.00 42.38 115 GLY A C 1
ATOM 928 O O . GLY A 1 115 ? -41.460 -22.047 31.648 1.00 42.38 115 GLY A O 1
ATOM 929 N N . ILE A 1 116 ? -40.138 -23.831 31.866 1.00 42.19 116 ILE A N 1
ATOM 930 C CA . ILE A 1 116 ? -38.956 -23.241 31.199 1.00 42.19 116 ILE A CA 1
ATOM 931 C C . ILE A 1 116 ? -39.114 -23.026 29.672 1.00 42.19 116 ILE A C 1
ATOM 933 O O . ILE A 1 116 ? -38.306 -22.315 29.081 1.00 42.19 116 ILE A O 1
ATOM 937 N N . TYR A 1 117 ? -40.168 -23.532 29.019 1.00 37.81 117 TYR A N 1
ATOM 938 C CA . TYR A 1 117 ? -40.270 -23.510 27.543 1.00 37.81 117 TYR A CA 1
ATOM 939 C C . TYR A 1 117 ? -41.426 -22.687 26.936 1.00 37.81 117 TYR A C 1
ATOM 941 O O . TYR A 1 117 ? -41.644 -22.763 25.730 1.00 37.81 117 TYR A O 1
ATOM 949 N N . ALA A 1 118 ? -42.146 -21.862 27.705 1.00 41.41 118 ALA A N 1
ATOM 950 C CA . ALA A 1 118 ? -43.336 -21.144 27.206 1.00 41.41 118 ALA A CA 1
ATOM 951 C C . ALA A 1 118 ? -43.130 -19.644 26.863 1.00 41.41 118 ALA A C 1
ATOM 953 O O . ALA A 1 118 ? -44.092 -18.888 26.775 1.00 41.41 118 ALA A O 1
ATOM 954 N N . THR A 1 119 ? -41.897 -19.172 26.659 1.00 45.47 119 THR A N 1
ATOM 955 C CA . THR A 1 119 ? -41.558 -17.729 26.646 1.00 45.47 119 THR A CA 1
ATOM 956 C C . THR A 1 119 ? -41.749 -16.974 25.325 1.00 45.47 119 THR A C 1
ATOM 958 O O . THR A 1 119 ? -41.485 -15.774 25.282 1.00 45.47 119 THR A O 1
ATOM 961 N N . GLN A 1 120 ? -42.227 -17.602 24.246 1.00 43.16 120 GLN A N 1
ATOM 962 C CA . GLN A 1 120 ? -42.387 -16.891 22.967 1.00 43.16 120 GLN A CA 1
ATOM 963 C C . GLN A 1 120 ? -43.697 -16.086 22.857 1.00 43.16 120 GLN A C 1
ATOM 965 O O . GLN A 1 120 ? -43.750 -15.124 22.094 1.00 43.16 120 GLN A O 1
ATOM 970 N N . GLN A 1 121 ? -44.740 -16.430 23.623 1.00 41.69 121 GLN A N 1
ATOM 971 C CA . GLN A 1 121 ? -46.047 -15.755 23.539 1.00 41.69 121 GLN A CA 1
ATOM 972 C C . GLN A 1 121 ? -46.180 -14.520 24.450 1.00 41.69 121 GLN A C 1
ATOM 974 O O . GLN A 1 121 ? -46.939 -13.610 24.117 1.00 41.69 121 GLN A O 1
ATOM 979 N N . ASP A 1 122 ? -45.402 -14.417 25.533 1.00 38.72 122 ASP A N 1
ATOM 980 C CA . ASP A 1 122 ? -45.506 -13.292 26.484 1.00 38.72 122 ASP A CA 1
ATOM 981 C C . ASP A 1 122 ? -44.782 -12.009 26.036 1.00 38.72 122 ASP A C 1
ATOM 983 O O . ASP A 1 122 ? -45.120 -10.907 26.482 1.00 38.72 122 ASP A O 1
ATOM 987 N N . PHE A 1 123 ? -43.840 -12.104 25.089 1.00 41.38 123 PHE A N 1
ATOM 988 C CA . PHE A 1 123 ? -43.138 -10.924 24.563 1.00 41.38 123 PHE A CA 1
ATOM 989 C C . PHE A 1 123 ? -44.081 -9.993 23.775 1.00 41.38 123 PHE A C 1
ATOM 991 O O . PHE A 1 123 ? -43.893 -8.779 23.758 1.00 41.3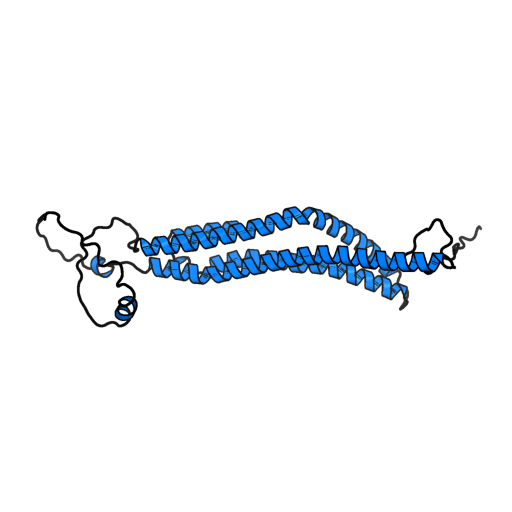8 123 PHE A O 1
ATOM 998 N N . GLY A 1 124 ? -45.131 -10.551 23.158 1.00 40.34 124 GLY A N 1
ATOM 999 C CA . GLY A 1 124 ? -46.117 -9.793 22.382 1.00 40.34 124 GLY A CA 1
ATOM 1000 C C . GLY A 1 124 ? -47.241 -9.168 23.215 1.00 40.34 124 GLY A C 1
ATOM 1001 O O . GLY A 1 124 ? -47.769 -8.125 22.833 1.00 40.34 124 GLY A O 1
ATOM 1002 N N . MET A 1 125 ? -47.604 -9.763 24.358 1.00 40.69 125 MET A N 1
ATOM 1003 C CA . MET A 1 125 ? -48.725 -9.275 25.178 1.00 40.69 125 MET A CA 1
ATOM 1004 C C . MET A 1 125 ? -48.348 -8.147 26.139 1.00 40.69 125 MET A C 1
ATOM 1006 O O . MET A 1 125 ? -49.213 -7.360 26.512 1.00 40.69 125 MET A O 1
ATOM 1010 N N . THR A 1 126 ? -47.067 -7.990 26.474 1.00 44.91 126 THR A N 1
ATOM 1011 C CA . THR A 1 126 ? -46.621 -6.907 27.371 1.00 44.91 126 THR A CA 1
ATOM 1012 C C . THR A 1 126 ? -46.498 -5.552 26.648 1.00 44.91 126 THR A C 1
ATOM 1014 O O . THR A 1 126 ? -46.481 -4.504 27.287 1.00 44.91 126 THR A O 1
ATOM 1017 N N . LEU A 1 127 ? -46.480 -5.541 25.306 1.00 43.41 127 LEU A N 1
ATOM 1018 C CA . LEU A 1 127 ? -46.358 -4.320 24.496 1.00 43.41 127 LEU A CA 1
ATOM 1019 C C . LEU A 1 127 ? -47.680 -3.533 24.352 1.00 43.41 127 LEU A C 1
ATOM 1021 O O . LEU A 1 127 ? -47.671 -2.377 23.928 1.00 43.41 127 LEU A O 1
ATOM 1025 N N . ARG A 1 128 ? -48.831 -4.136 24.686 1.00 38.66 128 ARG A N 1
ATOM 1026 C CA . ARG A 1 128 ? -50.152 -3.488 24.622 1.00 38.66 128 ARG A CA 1
ATOM 1027 C C . ARG A 1 128 ? -50.679 -3.302 26.042 1.00 38.66 128 ARG A C 1
ATOM 1029 O O . ARG A 1 128 ? -51.117 -4.255 26.670 1.00 38.66 128 ARG A O 1
ATOM 1036 N N . GLY A 1 129 ? -50.617 -2.068 26.541 1.00 41.22 129 GLY A N 1
ATOM 1037 C CA . GLY A 1 129 ? -50.963 -1.688 27.914 1.00 41.22 129 GLY A CA 1
ATOM 1038 C C . GLY A 1 129 ? -52.418 -1.938 28.328 1.00 41.22 129 GLY A C 1
ATOM 1039 O O . GLY A 1 129 ? -53.193 -0.996 28.467 1.00 41.22 129 GLY A O 1
ATOM 1040 N N . ALA A 1 130 ? -52.785 -3.191 28.584 1.00 37.69 130 ALA A N 1
ATOM 1041 C CA . ALA A 1 130 ? -54.041 -3.558 29.224 1.00 37.69 130 ALA A CA 1
ATOM 1042 C C . ALA A 1 130 ? -53.904 -4.903 29.952 1.00 37.69 130 ALA A C 1
ATOM 1044 O O . ALA A 1 130 ? -53.843 -5.951 29.318 1.00 37.69 130 ALA A O 1
ATOM 1045 N N . GLY A 1 131 ? -53.910 -4.878 31.288 1.00 33.59 131 GLY A N 1
ATOM 1046 C CA . GLY A 1 131 ? -54.121 -6.085 32.095 1.00 33.59 131 GLY A CA 1
ATOM 1047 C C . GLY A 1 131 ? -53.238 -6.170 33.331 1.00 33.59 131 GLY A C 1
ATOM 1048 O O . GLY A 1 131 ? -52.209 -6.835 33.327 1.00 33.59 131 GLY A O 1
ATOM 1049 N N . GLY A 1 132 ? -53.664 -5.529 34.419 1.00 42.53 132 GLY A N 1
ATOM 1050 C CA . GLY A 1 132 ? -53.055 -5.724 35.728 1.00 42.53 132 GLY A CA 1
ATOM 1051 C C . GLY A 1 132 ? -53.280 -7.147 36.245 1.00 42.53 132 GLY A C 1
ATOM 1052 O O . GLY A 1 132 ? -54.411 -7.541 36.518 1.00 42.53 132 GLY A O 1
ATOM 1053 N N . ARG A 1 133 ? -52.193 -7.891 36.454 1.00 33.53 133 ARG A N 1
ATOM 1054 C CA . ARG A 1 133 ? -52.111 -8.956 37.461 1.00 33.53 133 ARG A CA 1
ATOM 1055 C C . ARG A 1 133 ? -50.795 -8.778 38.212 1.00 33.53 133 ARG A C 1
ATOM 1057 O O . ARG A 1 133 ? -49.728 -9.016 37.661 1.00 33.53 133 ARG A O 1
ATOM 1064 N N . LEU A 1 134 ? -50.895 -8.317 39.461 1.00 38.94 134 LEU A N 1
ATOM 1065 C CA . LEU A 1 134 ? -49.789 -8.275 40.417 1.00 38.94 134 LEU A CA 1
ATOM 1066 C C . LEU A 1 134 ? -49.245 -9.700 40.613 1.00 38.94 134 LEU A C 1
ATOM 1068 O O . LEU A 1 134 ? -49.953 -10.555 41.144 1.00 38.94 134 LEU A O 1
ATOM 1072 N N . GLN A 1 135 ? -47.996 -9.944 40.217 1.00 40.50 135 GLN A N 1
ATOM 1073 C CA . GLN A 1 135 ? -47.203 -11.065 40.719 1.00 40.50 135 GLN A CA 1
ATOM 1074 C C . GLN A 1 135 ? -46.221 -10.519 41.755 1.00 40.50 135 GLN A C 1
ATOM 1076 O O . GLN A 1 135 ? -45.319 -9.747 41.440 1.00 40.50 135 GLN A O 1
ATOM 1081 N N . THR A 1 136 ? -46.442 -10.895 43.011 1.00 35.94 136 THR A N 1
ATOM 1082 C CA . THR A 1 136 ? -45.578 -10.579 44.147 1.00 35.94 136 THR A CA 1
ATOM 1083 C C . THR A 1 136 ? -44.293 -11.399 44.041 1.00 35.94 136 THR A C 1
ATOM 1085 O O . THR A 1 136 ? -44.287 -12.584 44.362 1.00 35.94 136 THR A O 1
ATOM 1088 N N . PHE A 1 137 ? -43.200 -10.776 43.598 1.00 38.50 137 PHE A N 1
ATOM 1089 C CA . PHE A 1 137 ? -41.862 -11.368 43.652 1.00 38.50 137 PHE A CA 1
ATOM 1090 C C . PHE A 1 137 ? -41.140 -10.908 44.918 1.00 38.50 137 PHE A C 1
ATOM 1092 O O . PHE A 1 137 ? -40.423 -9.912 44.931 1.00 38.50 137 PHE A O 1
ATOM 1099 N N . GLY A 1 138 ? -41.328 -11.667 45.997 1.00 40.28 138 GLY A N 1
ATOM 1100 C CA . GLY A 1 138 ? -40.410 -11.660 47.127 1.00 40.28 138 GLY A CA 1
ATOM 1101 C C . GLY A 1 138 ? -39.164 -12.462 46.768 1.00 40.28 138 GLY A C 1
ATOM 1102 O O . GLY A 1 138 ? -39.101 -13.656 47.040 1.00 40.28 138 GLY A O 1
ATOM 1103 N N . GLN A 1 139 ? -38.177 -11.830 46.138 1.00 39.31 139 GLN A N 1
ATOM 1104 C CA . GLN A 1 139 ? -36.818 -12.363 46.124 1.00 39.31 139 GLN A CA 1
ATOM 1105 C C . GLN A 1 139 ? -35.834 -11.200 46.091 1.00 39.31 139 GLN A C 1
ATOM 1107 O O . GLN A 1 139 ? -35.629 -10.536 45.077 1.00 39.31 139 GLN A O 1
ATOM 1112 N N . GLN A 1 140 ? -35.274 -10.936 47.266 1.00 42.47 140 GLN A N 1
ATOM 1113 C CA . GLN A 1 140 ? -34.229 -9.962 47.519 1.00 42.47 140 GLN A CA 1
ATOM 1114 C C . GLN A 1 140 ? -32.958 -10.426 46.801 1.00 42.47 140 GLN A C 1
ATOM 1116 O O . GLN A 1 140 ? -32.124 -11.130 47.363 1.00 42.47 140 GLN A O 1
ATOM 1121 N N . ASN A 1 141 ? -32.853 -10.090 45.516 1.00 39.41 141 ASN A N 1
ATOM 1122 C CA . ASN A 1 141 ? -31.661 -10.347 44.730 1.00 39.41 141 ASN A CA 1
ATOM 1123 C C . ASN A 1 141 ? -30.706 -9.174 44.951 1.00 39.41 141 ASN A C 1
ATOM 1125 O O . ASN A 1 141 ? -30.981 -8.042 44.560 1.00 39.41 141 ASN A O 1
ATOM 1129 N N . ASN A 1 142 ? -29.603 -9.456 45.634 1.00 41.41 142 ASN A N 1
ATOM 1130 C CA . ASN A 1 142 ? -28.602 -8.489 46.069 1.00 41.41 142 ASN A CA 1
ATOM 1131 C C . ASN A 1 142 ? -27.680 -8.090 44.895 1.00 41.41 142 ASN A C 1
ATOM 1133 O O . ASN A 1 142 ? -26.463 -8.243 44.971 1.00 41.41 142 ASN A O 1
ATOM 1137 N N . ASN A 1 143 ? -28.264 -7.642 43.778 1.00 47.16 143 ASN A N 1
ATOM 1138 C CA . ASN A 1 143 ? -27.534 -7.089 42.640 1.00 47.16 143 ASN A CA 1
ATOM 1139 C C . ASN A 1 143 ? -27.766 -5.568 42.618 1.00 47.16 143 ASN A C 1
ATOM 1141 O O . ASN A 1 143 ? -28.917 -5.155 42.453 1.00 47.16 143 ASN A O 1
ATOM 1145 N N . PRO A 1 144 ? -26.732 -4.721 42.776 1.00 48.16 144 PRO A N 1
ATOM 1146 C CA . PRO A 1 144 ? -26.903 -3.266 42.835 1.00 48.16 144 PRO A CA 1
ATOM 1147 C C . PRO A 1 144 ? -27.535 -2.647 41.572 1.00 48.16 144 PRO A C 1
ATOM 1149 O O . PRO A 1 144 ? -28.010 -1.517 41.638 1.00 48.16 144 PRO A O 1
ATOM 1152 N N . ASN A 1 145 ? -27.611 -3.391 40.459 1.00 50.34 145 ASN A N 1
ATOM 1153 C CA . ASN A 1 145 ? -28.027 -2.861 39.158 1.00 50.34 145 ASN A CA 1
ATOM 1154 C C . ASN A 1 145 ? -29.442 -3.237 38.691 1.00 50.34 145 ASN A C 1
ATOM 1156 O O . ASN A 1 145 ? -29.861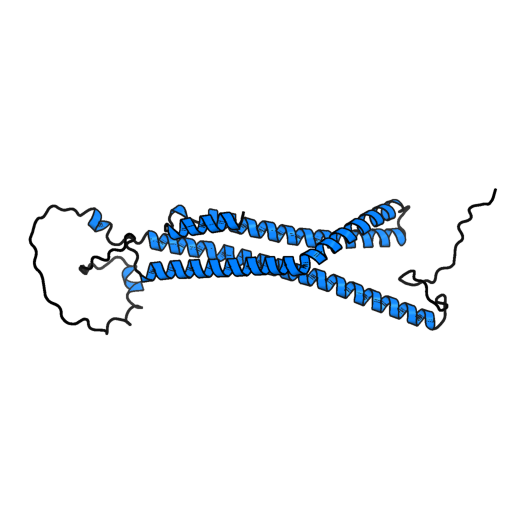 -2.750 37.651 1.00 50.34 145 ASN A O 1
ATOM 1160 N N . GLY A 1 146 ? -30.210 -4.081 39.389 1.00 52.50 146 GLY A N 1
ATOM 1161 C CA . GLY A 1 146 ? -31.604 -4.377 38.999 1.00 52.50 146 GLY A CA 1
ATOM 1162 C C . GLY A 1 146 ? -31.831 -5.021 37.609 1.00 52.50 146 GLY A C 1
ATOM 1163 O O . GLY A 1 146 ? -32.953 -5.428 37.325 1.00 52.50 146 GLY A O 1
ATOM 1164 N N . LEU A 1 147 ? -30.813 -5.191 36.759 1.00 53.50 147 LEU A N 1
ATOM 1165 C CA . LEU A 1 147 ? -30.910 -5.946 35.506 1.00 53.50 147 LEU A CA 1
ATOM 1166 C C . LEU A 1 147 ? -31.192 -7.426 35.785 1.00 53.50 147 LEU A C 1
ATOM 1168 O O . LEU A 1 147 ? -30.640 -8.031 36.711 1.00 53.50 147 LEU A O 1
ATOM 1172 N N . SER A 1 148 ? -31.986 -8.055 34.914 1.00 62.91 148 SER A N 1
ATOM 1173 C CA . SER A 1 148 ? -32.048 -9.516 34.867 1.00 62.91 148 SER A CA 1
ATOM 1174 C C . SER A 1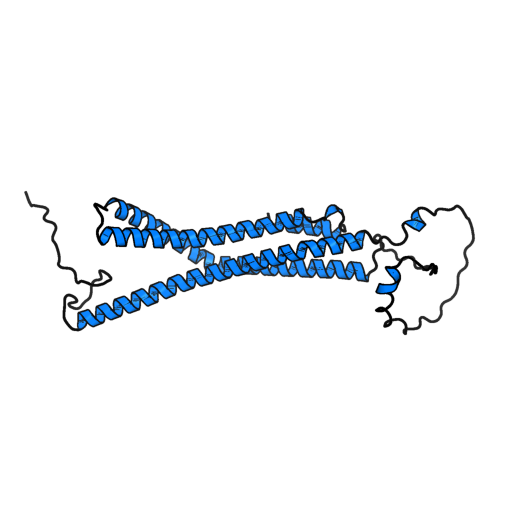 148 ? -30.653 -10.070 34.556 1.00 62.91 148 SER A C 1
ATOM 1176 O O . SER A 1 148 ? -29.986 -9.609 33.634 1.00 62.91 148 SER A O 1
ATOM 1178 N N . GLN A 1 149 ? -30.202 -11.104 35.266 1.00 65.50 149 GLN A N 1
ATOM 1179 C CA . GLN A 1 149 ? -28.874 -11.710 35.067 1.00 65.50 149 GLN A CA 1
ATOM 1180 C C . GLN A 1 149 ? -28.608 -12.116 33.597 1.00 65.50 149 GLN A C 1
ATOM 1182 O O . GLN A 1 149 ? -27.471 -12.115 33.129 1.00 65.50 149 GLN A O 1
ATOM 1187 N N . LYS A 1 150 ? -29.671 -12.423 32.836 1.00 68.56 150 LYS A N 1
ATOM 1188 C CA . LYS A 1 150 ? -29.611 -12.747 31.399 1.00 68.56 150 LYS A CA 1
ATOM 1189 C C . LYS A 1 150 ? -29.289 -11.533 30.519 1.00 68.56 150 LYS A C 1
ATOM 1191 O O . LYS A 1 150 ? -28.600 -11.669 29.515 1.00 68.56 150 LYS A O 1
ATOM 1196 N N . GLN A 1 151 ? -29.798 -10.366 30.896 1.00 69.50 151 GLN A N 1
ATOM 1197 C CA . GLN A 1 151 ? -29.627 -9.090 30.202 1.00 69.50 151 GLN A CA 1
ATOM 1198 C C . GLN A 1 151 ? -28.186 -8.575 30.341 1.00 69.50 151 GLN A C 1
ATOM 1200 O O . GLN A 1 151 ? -27.550 -8.239 29.344 1.00 69.50 151 GLN A O 1
ATOM 1205 N N . GLU A 1 152 ? -27.636 -8.636 31.555 1.00 69.94 152 GLU A N 1
ATOM 1206 C CA . GLU A 1 152 ? -26.230 -8.310 31.836 1.00 69.94 152 GLU A CA 1
ATOM 1207 C C . GLU A 1 152 ? -25.270 -9.257 31.091 1.00 69.94 152 GLU A C 1
ATOM 1209 O O . GLU A 1 152 ? -24.298 -8.825 30.468 1.00 69.94 152 GLU A O 1
ATOM 1214 N N . MET A 1 153 ? -25.585 -10.557 31.070 1.00 74.12 153 MET A N 1
ATOM 1215 C CA . MET A 1 153 ? -24.808 -11.555 30.330 1.00 74.12 153 MET A CA 1
ATOM 1216 C C . MET A 1 153 ? -24.801 -11.287 28.816 1.00 74.12 153 MET A C 1
ATOM 1218 O O . MET A 1 153 ? -23.766 -11.461 28.169 1.00 74.12 153 MET A O 1
ATOM 1222 N N . LEU A 1 154 ? -25.924 -10.829 28.251 1.00 78.25 154 LEU A N 1
ATOM 1223 C CA . LEU A 1 154 ? -26.039 -10.506 26.829 1.00 78.25 154 LEU A CA 1
ATOM 1224 C C . LEU A 1 154 ? -25.193 -9.273 26.468 1.00 78.25 154 LEU A C 1
ATOM 1226 O O . LEU A 1 154 ? -24.387 -9.365 25.540 1.00 78.25 154 LEU A O 1
ATOM 1230 N N . ALA A 1 155 ? -25.275 -8.178 27.234 1.00 75.00 155 ALA A N 1
ATOM 1231 C CA . ALA A 1 155 ? -24.427 -6.994 27.030 1.00 75.00 155 ALA A CA 1
ATOM 1232 C C . ALA A 1 155 ? -22.933 -7.324 27.125 1.00 75.00 155 ALA A C 1
ATOM 1234 O O . ALA A 1 155 ? -22.166 -6.992 26.217 1.00 75.00 155 ALA A O 1
ATOM 1235 N N . ARG A 1 156 ? -22.521 -8.058 28.167 1.00 78.44 156 ARG A N 1
ATOM 1236 C CA . ARG A 1 156 ? -21.126 -8.496 28.321 1.00 78.44 156 ARG A CA 1
ATOM 1237 C C . ARG A 1 156 ? -20.665 -9.372 27.160 1.00 78.44 156 ARG A C 1
ATOM 1239 O O . ARG A 1 156 ? -19.534 -9.228 26.701 1.00 78.44 156 ARG A O 1
ATOM 1246 N N . SER A 1 157 ? -21.525 -10.259 26.653 1.00 83.81 157 SER A N 1
ATOM 1247 C CA . SER A 1 157 ? -21.194 -11.094 25.491 1.00 83.81 157 SER A CA 1
ATOM 1248 C C . SER A 1 157 ? -21.028 -10.274 24.205 1.00 83.81 157 SER A C 1
ATOM 1250 O O . SER A 1 157 ? -20.098 -10.535 23.440 1.00 83.81 157 SER A O 1
ATOM 1252 N N . ALA A 1 158 ? -21.859 -9.245 24.003 1.00 84.00 158 ALA A N 1
ATOM 1253 C CA . ALA A 1 158 ? -21.785 -8.349 22.852 1.00 84.00 158 ALA A CA 1
ATOM 1254 C C . ALA A 1 158 ? -20.522 -7.475 22.890 1.00 84.00 158 ALA A C 1
ATOM 1256 O O . ALA A 1 158 ? -19.797 -7.402 21.895 1.00 84.00 158 ALA A O 1
ATOM 1257 N N . ILE A 1 159 ? -20.204 -6.888 24.050 1.00 83.31 159 ILE A N 1
ATOM 1258 C CA . ILE A 1 159 ? -18.962 -6.128 24.268 1.00 83.31 159 ILE A CA 1
ATOM 1259 C C . ILE A 1 159 ? -17.749 -7.031 24.037 1.00 83.31 159 ILE A C 1
ATOM 1261 O O . ILE A 1 159 ? -16.843 -6.671 23.288 1.00 83.31 159 ILE A O 1
ATOM 1265 N N . LYS A 1 160 ? -17.746 -8.241 24.610 1.00 86.06 160 LYS A N 1
ATOM 1266 C CA . LYS A 1 160 ? -16.656 -9.207 24.416 1.00 86.06 160 LYS A CA 1
ATOM 1267 C C . LYS A 1 160 ? -16.460 -9.561 22.941 1.00 86.06 160 LYS A C 1
ATOM 1269 O O . LYS A 1 160 ? -15.320 -9.614 22.483 1.00 86.06 160 LYS A O 1
ATOM 1274 N N . TYR A 1 161 ? -17.545 -9.786 22.200 1.00 88.38 161 TYR A N 1
ATOM 1275 C CA . TYR A 1 161 ? -17.486 -10.044 20.761 1.00 88.38 161 TYR A CA 1
ATOM 1276 C C . TYR A 1 161 ? -16.869 -8.865 19.997 1.00 88.38 161 TYR A C 1
ATOM 1278 O O . TYR A 1 161 ? -15.977 -9.070 19.171 1.00 88.38 161 TYR A O 1
ATOM 1286 N N . TRP A 1 162 ? -17.297 -7.637 20.301 1.00 88.44 162 TRP A N 1
ATOM 1287 C CA . TRP A 1 162 ? -16.762 -6.437 19.661 1.00 88.44 162 TRP A CA 1
ATOM 1288 C C . TRP A 1 162 ? -15.268 -6.256 19.956 1.00 88.44 162 TRP A C 1
ATOM 1290 O O . TRP A 1 162 ? -14.486 -6.062 19.027 1.00 88.44 162 TRP A O 1
ATOM 1300 N N . VAL A 1 163 ? -14.850 -6.401 21.221 1.00 88.00 163 VAL A N 1
ATOM 1301 C CA . VAL A 1 163 ? -13.439 -6.289 21.640 1.00 88.00 163 VAL A CA 1
ATOM 1302 C C . VAL A 1 163 ? -12.574 -7.331 20.941 1.00 88.00 163 VAL A C 1
ATOM 1304 O O . VAL A 1 163 ? -11.504 -6.999 20.432 1.00 88.00 163 VAL A O 1
ATOM 1307 N N . GLU A 1 164 ? -13.018 -8.589 20.887 1.00 90.25 164 GLU A N 1
ATOM 1308 C CA . GLU A 1 164 ? -12.234 -9.640 20.233 1.00 90.25 164 GLU A CA 1
ATOM 1309 C C . GLU A 1 164 ? -12.108 -9.381 18.728 1.00 90.25 164 GLU A C 1
ATOM 1311 O O . GLU A 1 164 ? -11.034 -9.558 18.150 1.00 90.25 164 GLU A O 1
ATOM 1316 N N . ARG A 1 165 ? -13.171 -8.868 18.097 1.00 90.50 165 ARG A 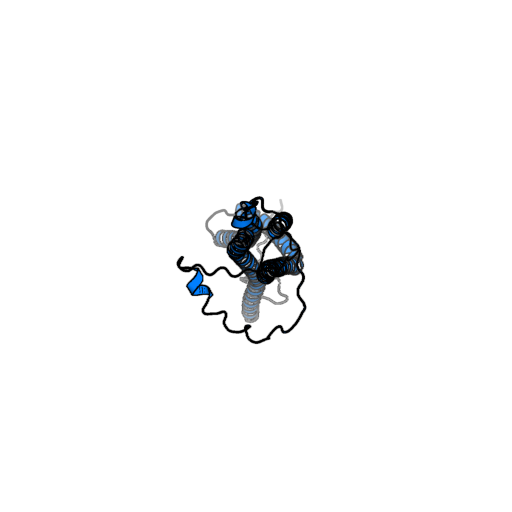N 1
ATOM 1317 C CA . ARG A 1 165 ? -13.134 -8.475 16.688 1.00 90.50 165 ARG A CA 1
ATOM 1318 C C . ARG A 1 165 ? -12.210 -7.281 16.445 1.00 90.50 165 ARG A C 1
ATOM 1320 O O . ARG A 1 165 ? -11.413 -7.346 15.514 1.00 90.50 165 ARG A O 1
ATOM 1327 N N . HIS A 1 166 ? -12.242 -6.249 17.287 1.00 89.94 166 HIS A N 1
ATOM 1328 C CA . HIS A 1 166 ? -11.303 -5.125 17.212 1.00 89.94 166 HIS A CA 1
ATOM 1329 C C . HIS A 1 166 ? -9.848 -5.601 17.344 1.00 89.94 166 HIS A C 1
ATOM 1331 O O . HIS A 1 166 ? -9.015 -5.287 16.496 1.00 89.94 166 HIS A O 1
ATOM 1337 N N . LYS A 1 167 ? -9.557 -6.467 18.326 1.00 90.44 167 LYS A N 1
ATOM 1338 C CA . LYS A 1 167 ? -8.228 -7.080 18.500 1.00 90.44 167 LYS A CA 1
ATOM 1339 C C . LYS A 1 167 ? -7.775 -7.872 17.273 1.00 90.44 167 LYS A C 1
ATOM 1341 O O . LYS A 1 167 ? -6.593 -7.844 16.939 1.00 90.44 167 LYS A O 1
ATOM 1346 N N . HIS A 1 168 ? -8.681 -8.590 16.607 1.00 92.12 168 HIS A N 1
ATOM 1347 C CA . HIS A 1 168 ? -8.362 -9.300 15.365 1.00 92.12 168 HIS A CA 1
ATOM 1348 C C . HIS A 1 168 ? -7.985 -8.343 14.232 1.00 92.12 168 HIS A C 1
ATOM 1350 O O . HIS A 1 168 ? -7.026 -8.620 13.515 1.00 92.12 168 HIS A O 1
ATOM 1356 N N . VAL A 1 169 ? -8.693 -7.219 14.092 1.00 91.69 169 VAL A N 1
ATOM 1357 C CA . VAL A 1 169 ? -8.381 -6.203 13.075 1.00 91.69 169 VAL A CA 1
ATOM 1358 C C . VAL A 1 169 ? -7.044 -5.526 13.366 1.00 91.69 169 VAL A C 1
ATOM 1360 O O . VAL A 1 169 ? -6.213 -5.429 12.469 1.00 91.69 169 VAL A O 1
ATOM 1363 N N . VAL A 1 170 ? -6.781 -5.149 14.620 1.00 90.25 170 VAL A N 1
ATOM 1364 C CA . VAL A 1 170 ? -5.484 -4.576 15.015 1.00 90.25 170 VAL A CA 1
ATOM 1365 C C . VAL A 1 170 ? -4.350 -5.563 14.728 1.00 90.25 170 VAL A C 1
ATOM 1367 O O . VAL A 1 170 ? -3.376 -5.198 14.079 1.00 90.25 170 VAL A O 1
ATOM 1370 N N . ARG A 1 171 ? -4.503 -6.841 15.105 1.00 92.94 171 ARG A N 1
ATOM 1371 C CA . ARG A 1 171 ? -3.501 -7.882 14.815 1.00 92.94 171 ARG A CA 1
ATOM 1372 C C . ARG A 1 171 ? -3.267 -8.063 13.313 1.00 92.94 171 ARG A C 1
ATOM 1374 O O . ARG A 1 171 ? -2.129 -8.274 12.906 1.00 92.94 171 ARG A O 1
ATOM 1381 N N . LEU A 1 172 ? -4.323 -7.992 12.502 1.00 91.56 172 LEU A N 1
ATOM 1382 C CA . LEU A 1 172 ? -4.219 -8.056 11.046 1.00 91.56 172 LEU A CA 1
ATOM 1383 C C . LEU A 1 172 ? -3.379 -6.888 10.510 1.00 91.56 172 LEU A C 1
ATOM 1385 O O . LEU A 1 172 ? -2.433 -7.126 9.767 1.00 91.56 172 LEU A O 1
ATOM 1389 N N . VAL A 1 173 ? -3.681 -5.653 10.920 1.00 90.81 173 VAL A N 1
ATOM 1390 C CA . VAL A 1 173 ? -2.938 -4.455 10.491 1.00 90.81 173 VAL A CA 1
ATOM 1391 C C . VAL A 1 173 ? -1.478 -4.519 10.942 1.00 90.81 173 VAL A C 1
ATOM 1393 O O . VAL A 1 173 ? -0.588 -4.261 10.135 1.00 90.81 173 VAL A O 1
ATOM 1396 N N . THR A 1 174 ? -1.209 -4.941 12.181 1.00 91.44 174 THR A N 1
ATOM 1397 C CA . THR A 1 174 ? 0.164 -5.150 12.669 1.00 91.44 174 THR A CA 1
ATOM 1398 C C . THR A 1 174 ? 0.896 -6.204 11.839 1.00 91.44 174 THR A C 1
ATOM 1400 O O . THR A 1 174 ? 2.004 -5.953 11.386 1.00 91.44 174 THR A O 1
ATOM 1403 N N . SER A 1 175 ? 0.262 -7.344 11.543 1.00 93.88 175 SER A N 1
ATOM 1404 C CA . SER A 1 175 ? 0.877 -8.401 10.728 1.00 93.88 175 SER A CA 1
ATOM 1405 C C . SER A 1 175 ? 1.159 -7.955 9.288 1.00 93.88 175 SER A C 1
ATOM 1407 O O . SER A 1 175 ? 2.167 -8.367 8.708 1.00 93.88 175 SER A O 1
ATOM 1409 N N . ILE A 1 176 ? 0.283 -7.131 8.700 1.00 92.06 176 ILE A N 1
ATOM 1410 C CA . ILE A 1 176 ? 0.503 -6.515 7.382 1.00 92.06 176 ILE A CA 1
ATOM 1411 C C . ILE A 1 176 ? 1.710 -5.568 7.452 1.00 92.06 176 ILE A C 1
ATOM 1413 O O . ILE A 1 176 ? 2.585 -5.627 6.585 1.00 92.06 176 ILE A O 1
ATOM 1417 N N . GLY A 1 177 ? 1.781 -4.744 8.501 1.00 91.44 177 GLY A N 1
ATOM 1418 C CA . GLY A 1 177 ? 2.894 -3.834 8.767 1.00 91.44 177 GLY A CA 1
ATOM 1419 C C . GLY A 1 177 ? 4.229 -4.556 8.949 1.00 91.44 177 GLY A C 1
ATOM 1420 O O . GLY A 1 177 ? 5.215 -4.163 8.336 1.00 91.44 177 GLY A O 1
ATOM 1421 N N . ASP A 1 178 ? 4.261 -5.656 9.699 1.00 93.50 178 ASP A N 1
ATOM 1422 C CA . ASP A 1 178 ? 5.480 -6.445 9.918 1.00 93.50 178 ASP A CA 1
ATOM 1423 C C . ASP A 1 178 ? 5.960 -7.134 8.632 1.00 93.50 178 ASP A C 1
ATOM 1425 O O . ASP A 1 178 ? 7.160 -7.248 8.386 1.00 93.50 178 ASP A O 1
ATOM 1429 N N . THR A 1 179 ? 5.025 -7.569 7.782 1.00 91.31 179 THR A N 1
ATOM 1430 C CA . THR A 1 179 ? 5.352 -8.276 6.535 1.00 91.31 179 THR A CA 1
ATOM 1431 C C . THR A 1 179 ? 5.813 -7.318 5.437 1.00 91.31 179 THR A C 1
ATOM 1433 O O . THR A 1 179 ? 6.785 -7.601 4.736 1.00 91.31 179 THR A O 1
ATOM 1436 N N . TYR A 1 180 ? 5.117 -6.190 5.256 1.00 90.25 180 TYR A N 1
ATOM 1437 C CA . TYR A 1 180 ? 5.355 -5.276 4.132 1.00 90.25 180 TYR A CA 1
ATOM 1438 C C . TYR A 1 180 ? 6.095 -3.990 4.530 1.00 90.25 180 TYR A C 1
ATOM 1440 O O . TYR A 1 180 ? 6.554 -3.257 3.660 1.00 90.25 180 TYR A O 1
ATOM 1448 N N . GLY A 1 181 ? 6.283 -3.713 5.823 1.00 90.25 181 GLY A N 1
ATOM 1449 C CA . GLY A 1 181 ? 6.888 -2.470 6.316 1.00 90.25 181 GLY A CA 1
ATOM 1450 C C . GLY A 1 181 ? 8.312 -2.241 5.812 1.00 90.25 181 GLY A C 1
ATOM 1451 O O . GLY A 1 181 ? 8.627 -1.165 5.306 1.00 90.25 181 GLY A O 1
ATOM 1452 N N . THR A 1 182 ? 9.173 -3.263 5.861 1.00 92.38 182 THR A N 1
ATOM 1453 C CA . THR A 1 182 ? 10.534 -3.159 5.303 1.00 92.38 182 THR A CA 1
ATOM 1454 C C . THR A 1 182 ? 10.517 -2.997 3.782 1.00 92.38 182 THR A C 1
ATOM 1456 O O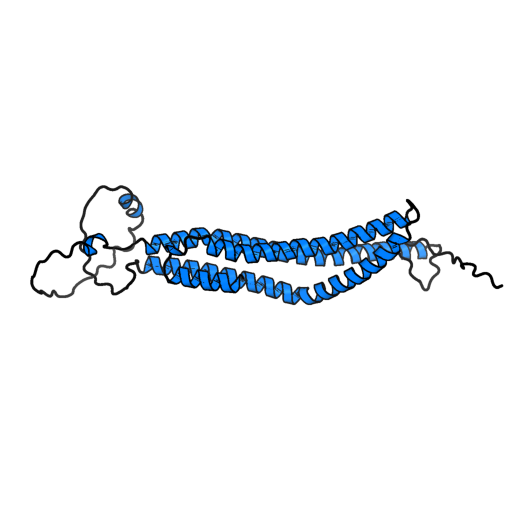 . THR A 1 182 ? 11.295 -2.212 3.241 1.00 92.38 182 THR A O 1
ATOM 1459 N N . ALA A 1 183 ? 9.615 -3.696 3.086 1.00 90.94 183 ALA A N 1
ATOM 1460 C CA . ALA A 1 183 ? 9.465 -3.565 1.639 1.00 90.94 183 ALA A CA 1
ATOM 1461 C C . ALA A 1 183 ? 9.018 -2.146 1.244 1.00 90.94 183 ALA A C 1
ATOM 1463 O O . ALA A 1 183 ? 9.596 -1.569 0.323 1.00 90.94 183 ALA A O 1
ATOM 1464 N N . LEU A 1 184 ? 8.080 -1.542 1.983 1.00 90.94 184 LEU A N 1
ATOM 1465 C CA . LEU A 1 184 ? 7.644 -0.155 1.784 1.00 90.94 184 LEU A CA 1
ATOM 1466 C C . LEU A 1 184 ? 8.771 0.849 1.998 1.00 90.94 184 LEU A C 1
ATOM 1468 O O . LEU A 1 184 ? 8.878 1.802 1.233 1.00 90.94 184 LEU A O 1
ATOM 1472 N N . LEU A 1 185 ? 9.631 0.645 2.999 1.00 92.75 185 LEU A N 1
ATOM 1473 C CA . LEU A 1 185 ? 10.780 1.527 3.219 1.00 92.75 185 LEU A CA 1
ATOM 1474 C C . LEU A 1 185 ? 11.709 1.544 2.001 1.00 92.75 185 LEU A C 1
ATOM 1476 O O . LEU A 1 185 ? 12.067 2.616 1.509 1.00 92.75 185 LEU A O 1
ATOM 1480 N N . PHE A 1 186 ? 12.064 0.367 1.479 1.00 92.75 186 PHE A N 1
ATOM 1481 C CA . PHE A 1 186 ? 12.875 0.281 0.264 1.00 92.75 186 PHE A CA 1
ATOM 1482 C C . PHE A 1 186 ? 12.140 0.831 -0.959 1.00 92.75 186 PHE A C 1
ATOM 1484 O O . PHE A 1 186 ? 12.755 1.523 -1.769 1.00 92.75 186 PHE A O 1
ATOM 1491 N N . HIS A 1 187 ? 10.835 0.585 -1.074 1.00 92.12 187 HIS A N 1
ATOM 1492 C CA . HIS A 1 187 ? 10.007 1.120 -2.151 1.00 92.12 187 HIS A CA 1
ATOM 1493 C C . HIS A 1 187 ? 9.999 2.653 -2.164 1.00 92.12 187 HIS A C 1
ATOM 1495 O O . HIS A 1 187 ? 10.280 3.258 -3.200 1.00 92.12 187 HIS A O 1
ATOM 1501 N N . MET A 1 188 ? 9.782 3.290 -1.011 1.00 91.06 188 MET A N 1
ATOM 1502 C CA . MET A 1 188 ? 9.788 4.750 -0.877 1.00 91.06 188 MET A CA 1
ATOM 1503 C C . MET A 1 188 ? 11.176 5.339 -1.135 1.00 91.06 188 MET A C 1
ATOM 1505 O O . MET A 1 188 ? 11.296 6.368 -1.806 1.00 91.06 188 MET A O 1
ATOM 1509 N N . LEU A 1 189 ? 12.240 4.671 -0.679 1.00 94.81 189 LEU A N 1
ATOM 1510 C CA . LEU A 1 189 ? 13.618 5.082 -0.952 1.00 94.81 189 LEU A CA 1
ATOM 1511 C C . LEU A 1 189 ? 13.934 5.040 -2.456 1.00 94.81 189 LEU A C 1
ATOM 1513 O O . LEU A 1 189 ? 14.396 6.033 -3.022 1.00 94.81 189 LEU A O 1
ATOM 1517 N N . ILE A 1 190 ? 13.649 3.912 -3.116 1.00 93.69 190 ILE A N 1
ATOM 1518 C CA . ILE A 1 190 ? 13.889 3.728 -4.556 1.00 93.69 190 ILE A CA 1
ATOM 1519 C C . ILE A 1 190 ? 13.037 4.706 -5.367 1.00 93.69 190 ILE A C 1
ATOM 1521 O O . ILE A 1 190 ? 13.547 5.327 -6.301 1.00 93.69 190 ILE A O 1
ATOM 1525 N N . SER A 1 191 ? 11.770 4.893 -4.995 1.00 93.81 191 SER A N 1
ATOM 1526 C CA . SER A 1 191 ? 10.865 5.837 -5.655 1.00 93.81 191 SER A CA 1
ATOM 1527 C C . SER A 1 191 ? 11.364 7.274 -5.527 1.00 93.81 191 SER A C 1
ATOM 1529 O O . SER A 1 191 ? 11.337 8.010 -6.507 1.00 93.81 191 SER A O 1
ATOM 1531 N N . THR A 1 192 ? 11.908 7.661 -4.370 1.00 95.12 192 THR A N 1
ATOM 1532 C CA . THR A 1 192 ? 12.486 8.999 -4.155 1.00 95.12 192 THR A CA 1
ATOM 1533 C C . THR A 1 192 ? 13.709 9.232 -5.043 1.00 95.12 192 THR A C 1
ATOM 1535 O O . THR A 1 192 ? 13.797 10.244 -5.743 1.00 95.12 192 THR A O 1
ATOM 1538 N N . ILE A 1 193 ? 14.638 8.273 -5.080 1.00 96.00 193 ILE A N 1
ATOM 1539 C CA . ILE A 1 193 ? 15.826 8.351 -5.946 1.00 96.00 193 ILE A CA 1
ATOM 1540 C C . ILE A 1 193 ? 15.396 8.407 -7.419 1.00 96.00 193 ILE A C 1
ATOM 1542 O O . ILE A 1 193 ? 15.849 9.267 -8.171 1.00 96.00 193 ILE A O 1
ATOM 1546 N N . THR A 1 194 ? 14.462 7.549 -7.826 1.00 94.00 194 THR A N 1
ATOM 1547 C CA . THR A 1 194 ? 13.946 7.509 -9.201 1.00 94.00 194 THR A CA 1
ATOM 1548 C C . THR A 1 194 ? 13.259 8.820 -9.580 1.00 94.00 194 THR A C 1
ATOM 1550 O O . THR A 1 194 ? 13.512 9.353 -10.659 1.00 94.00 194 THR A O 1
ATOM 1553 N N . LEU A 1 195 ? 12.454 9.393 -8.682 1.00 94.19 195 LEU A N 1
ATOM 1554 C CA . LEU A 1 195 ? 11.744 10.648 -8.911 1.00 94.19 195 LEU A CA 1
ATOM 1555 C C . LEU A 1 195 ? 12.710 11.825 -9.082 1.00 94.19 195 LEU A C 1
ATOM 1557 O O . LEU A 1 195 ? 12.517 12.639 -9.982 1.00 94.19 195 LEU A O 1
ATOM 1561 N N . THR A 1 196 ? 13.777 11.899 -8.279 1.00 95.56 196 THR A N 1
ATOM 1562 C CA . THR A 1 196 ? 14.795 12.958 -8.429 1.00 95.56 196 THR A CA 1
ATOM 1563 C C . THR A 1 196 ? 15.553 12.855 -9.755 1.00 95.56 196 THR A C 1
ATOM 1565 O O . THR A 1 196 ? 15.770 13.870 -10.421 1.00 95.56 196 THR A O 1
ATOM 1568 N N . LEU A 1 197 ? 15.891 11.640 -10.200 1.00 94.19 197 LEU A N 1
ATOM 1569 C CA . LEU A 1 197 ? 16.520 11.418 -11.505 1.00 94.19 197 LEU A CA 1
ATOM 1570 C C . LEU A 1 197 ? 15.568 11.736 -12.665 1.00 94.19 197 LEU A C 1
ATOM 1572 O O . LEU A 1 197 ? 15.977 12.384 -13.629 1.00 94.19 197 LEU A O 1
ATOM 1576 N N . LEU A 1 198 ? 14.301 11.324 -12.578 1.00 93.19 198 LEU A N 1
ATOM 1577 C CA . LEU A 1 198 ? 13.289 11.624 -13.594 1.00 93.19 198 LEU A CA 1
ATOM 1578 C C . LEU A 1 198 ? 12.976 13.120 -13.671 1.00 93.19 198 LEU A C 1
ATOM 1580 O O . LEU A 1 198 ? 12.819 13.638 -14.774 1.00 93.19 198 LEU A O 1
ATOM 1584 N N . ALA A 1 199 ? 12.961 13.829 -12.540 1.00 92.50 199 ALA A N 1
ATOM 1585 C CA . ALA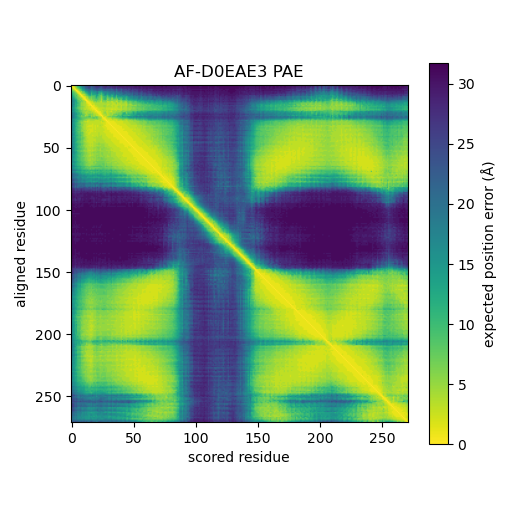 A 1 199 ? 12.819 15.282 -12.517 1.00 92.50 199 ALA A CA 1
ATOM 1586 C C . ALA A 1 199 ? 13.955 15.964 -13.294 1.00 92.50 199 ALA A C 1
ATOM 1588 O O . ALA A 1 199 ? 13.696 16.858 -14.096 1.00 92.50 199 ALA A O 1
ATOM 1589 N N . TYR A 1 200 ? 15.197 15.495 -13.138 1.00 93.19 200 TYR A N 1
ATOM 1590 C CA . TYR A 1 200 ? 16.318 15.976 -13.948 1.00 93.19 200 TYR A CA 1
ATOM 1591 C C . TYR A 1 200 ? 16.170 15.626 -15.440 1.00 93.19 200 TYR A C 1
ATOM 1593 O O . TYR A 1 200 ? 16.441 16.464 -16.293 1.00 93.19 200 TYR A O 1
ATOM 1601 N N . GLN A 1 201 ? 15.715 14.420 -15.797 1.00 90.44 201 GLN A N 1
ATOM 1602 C CA . GLN A 1 201 ? 15.462 14.082 -17.209 1.00 90.44 201 GLN A CA 1
ATOM 1603 C C . GLN A 1 201 ? 14.344 14.951 -17.813 1.00 90.44 201 GLN A C 1
ATOM 1605 O O . GLN A 1 201 ? 14.409 15.313 -18.987 1.00 90.44 201 GLN A O 1
ATOM 1610 N N . ALA A 1 202 ? 13.344 15.333 -17.016 1.00 91.44 202 ALA A N 1
ATOM 1611 C CA . ALA A 1 202 ? 12.245 16.184 -17.459 1.00 91.44 202 ALA A CA 1
ATOM 1612 C C . ALA A 1 202 ? 12.692 17.618 -17.803 1.00 91.44 202 ALA A C 1
ATOM 1614 O O . ALA A 1 202 ? 12.106 18.228 -18.694 1.00 91.44 202 ALA A O 1
ATOM 1615 N N . THR A 1 203 ? 13.747 18.151 -17.172 1.00 92.31 203 THR A N 1
ATOM 1616 C CA . THR A 1 203 ? 14.268 19.494 -17.508 1.00 92.31 203 THR A CA 1
ATOM 1617 C C . THR A 1 203 ? 15.015 19.539 -18.840 1.00 92.31 203 THR A C 1
ATOM 1619 O O . THR A 1 203 ? 15.162 20.613 -19.413 1.00 92.31 203 THR A O 1
ATOM 1622 N N . LYS A 1 204 ? 15.456 18.385 -19.356 1.00 90.50 204 LYS A N 1
ATOM 1623 C CA . LYS A 1 204 ? 16.143 18.251 -20.652 1.00 90.50 204 LYS A CA 1
ATOM 1624 C C . LYS A 1 204 ? 15.181 18.085 -21.836 1.00 90.50 204 LYS A C 1
ATOM 1626 O O . LYS A 1 204 ? 15.592 17.658 -22.915 1.00 90.50 204 LYS A O 1
ATOM 1631 N N . ILE A 1 205 ? 13.886 18.318 -21.629 1.00 91.88 205 ILE A N 1
ATOM 1632 C CA . ILE A 1 205 ? 12.879 18.218 -22.684 1.00 91.88 205 ILE A CA 1
ATOM 1633 C C . ILE A 1 205 ? 12.898 19.510 -23.506 1.00 91.88 205 ILE A C 1
ATOM 1635 O O . ILE A 1 205 ? 12.347 20.526 -23.096 1.00 91.88 205 ILE A O 1
ATOM 1639 N N . ASP A 1 206 ? 13.484 19.436 -24.699 1.00 89.69 206 ASP A N 1
ATOM 1640 C CA . ASP A 1 206 ? 13.582 20.580 -25.617 1.00 89.69 206 ASP A CA 1
ATOM 1641 C C . ASP A 1 206 ? 12.359 20.719 -26.556 1.00 89.69 206 ASP A C 1
ATOM 1643 O O . ASP A 1 206 ? 12.256 21.675 -27.322 1.00 89.69 206 ASP A O 1
ATOM 1647 N N . GLY A 1 207 ? 11.413 19.768 -26.526 1.00 90.12 207 GLY A N 1
ATOM 1648 C CA . GLY A 1 207 ? 10.202 19.788 -27.354 1.00 90.12 207 GLY A CA 1
ATOM 1649 C C . GLY A 1 207 ? 9.389 18.488 -27.317 1.00 90.12 207 GLY A C 1
ATOM 1650 O O . GLY A 1 207 ? 9.706 17.556 -26.579 1.00 90.12 207 GLY A O 1
ATOM 1651 N N . ILE A 1 208 ? 8.335 18.408 -28.139 1.00 90.50 208 ILE A N 1
ATOM 1652 C CA . ILE A 1 208 ? 7.480 17.213 -28.252 1.00 90.50 208 ILE A CA 1
ATOM 1653 C C . ILE A 1 208 ? 8.195 16.163 -29.110 1.00 90.50 208 ILE A C 1
ATOM 1655 O O . ILE A 1 208 ? 8.156 16.200 -30.338 1.00 90.50 208 ILE A O 1
ATOM 1659 N N . ASN A 1 209 ? 8.865 15.223 -28.451 1.00 90.62 209 ASN A N 1
ATOM 1660 C CA . ASN A 1 209 ? 9.556 14.102 -29.080 1.00 90.62 209 ASN A CA 1
ATOM 1661 C C . ASN A 1 209 ? 9.291 12.789 -28.313 1.00 90.62 209 ASN A C 1
ATOM 1663 O O . ASN A 1 209 ? 8.670 12.776 -27.249 1.00 90.62 209 ASN A O 1
ATOM 1667 N N . VAL A 1 210 ? 9.761 11.660 -28.859 1.00 87.31 210 VAL A N 1
ATOM 1668 C CA . VAL A 1 210 ? 9.605 10.330 -28.230 1.00 87.31 210 VAL A CA 1
ATOM 1669 C C . VAL A 1 210 ? 10.239 10.291 -26.835 1.00 87.31 210 VAL A C 1
ATOM 1671 O O . VAL A 1 210 ? 9.695 9.667 -25.928 1.00 87.31 210 VAL A O 1
ATOM 1674 N N . TYR A 1 211 ? 11.355 11.001 -26.645 1.00 88.81 211 TYR A N 1
ATOM 1675 C CA . TYR A 1 211 ? 12.011 11.127 -25.346 1.00 88.81 211 TYR A CA 1
ATOM 1676 C C . TYR A 1 211 ? 11.099 11.815 -24.320 1.00 88.81 211 TYR A C 1
ATOM 1678 O O . TYR A 1 211 ? 10.879 11.255 -23.251 1.00 88.81 211 TYR A O 1
ATOM 1686 N N . ALA A 1 212 ? 10.479 12.944 -24.666 1.00 90.19 212 ALA A N 1
ATOM 1687 C CA . ALA A 1 212 ? 9.539 13.668 -23.817 1.00 90.19 212 ALA A CA 1
ATOM 1688 C C . ALA A 1 212 ? 8.358 12.784 -23.408 1.00 90.19 212 ALA A C 1
ATOM 1690 O O . ALA A 1 212 ? 8.041 12.699 -22.224 1.00 90.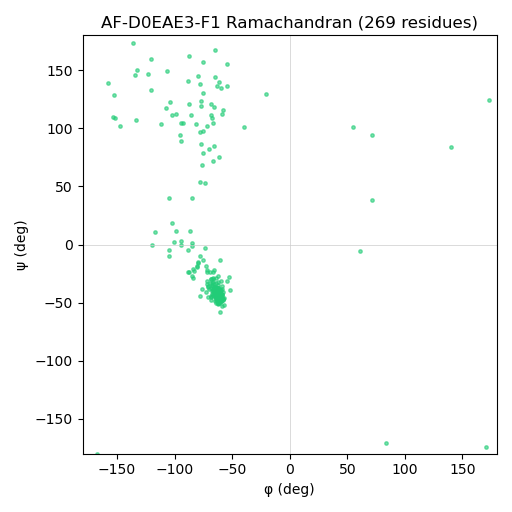19 212 ALA A O 1
ATOM 1691 N N . PHE A 1 213 ? 7.758 12.065 -24.364 1.00 91.25 213 PHE A N 1
ATOM 1692 C CA . PHE A 1 213 ? 6.662 11.142 -24.067 1.00 91.25 213 PHE A CA 1
ATOM 1693 C C . PHE A 1 213 ? 7.102 10.020 -23.120 1.00 91.25 213 PHE A C 1
ATOM 1695 O O . PHE A 1 213 ? 6.406 9.731 -22.150 1.00 91.25 213 PHE A O 1
ATOM 1702 N N . SER A 1 214 ? 8.278 9.425 -23.350 1.00 89.94 214 SER A N 1
ATOM 1703 C CA . SER A 1 214 ? 8.805 8.381 -22.466 1.00 89.94 214 SER A CA 1
ATOM 1704 C C . SER A 1 214 ? 9.092 8.908 -21.056 1.00 89.94 214 SER A C 1
ATOM 1706 O O . SER A 1 214 ? 8.645 8.304 -20.087 1.00 89.94 214 SER A O 1
ATOM 1708 N N . THR A 1 215 ? 9.747 10.066 -20.923 1.00 91.62 215 THR A N 1
ATOM 1709 C CA . THR A 1 215 ? 10.092 10.678 -19.633 1.00 91.62 215 THR A CA 1
ATOM 1710 C C . THR A 1 215 ? 8.844 11.068 -18.845 1.00 91.62 215 THR A C 1
ATOM 1712 O O . THR A 1 215 ? 8.756 10.760 -17.659 1.00 91.62 215 THR A O 1
ATOM 1715 N N . ILE A 1 216 ? 7.854 11.688 -19.496 1.00 92.75 216 ILE A N 1
ATOM 1716 C CA . ILE A 1 216 ? 6.571 12.037 -18.868 1.00 92.75 216 ILE A CA 1
ATOM 1717 C C . ILE A 1 216 ? 5.803 10.768 -18.481 1.00 92.75 216 ILE A C 1
ATOM 1719 O O . ILE A 1 216 ? 5.257 10.699 -17.381 1.00 92.75 216 ILE A O 1
ATOM 1723 N N . GLY A 1 217 ? 5.801 9.745 -19.341 1.00 92.38 217 GLY A N 1
ATOM 1724 C CA . GLY A 1 217 ? 5.203 8.442 -19.053 1.00 92.38 217 GLY A CA 1
ATOM 1725 C C . GLY A 1 217 ? 5.796 7.803 -17.797 1.00 92.38 217 GLY A C 1
ATOM 1726 O O . GLY A 1 217 ? 5.055 7.497 -16.865 1.00 92.38 217 GLY A O 1
ATOM 1727 N N . TYR A 1 218 ? 7.125 7.694 -17.715 1.00 92.12 218 TYR A N 1
ATOM 1728 C CA . TYR A 1 218 ? 7.808 7.171 -16.527 1.00 92.12 218 TYR A CA 1
ATOM 1729 C C . TYR A 1 218 ? 7.546 8.020 -15.279 1.00 92.12 218 TYR A C 1
ATOM 1731 O O . TYR A 1 218 ? 7.246 7.466 -14.225 1.00 92.12 218 TYR A O 1
ATOM 1739 N N . LEU A 1 219 ? 7.591 9.351 -15.395 1.00 93.69 219 LEU A N 1
ATOM 1740 C CA . LEU A 1 219 ? 7.306 10.259 -14.281 1.00 93.69 219 LEU A CA 1
ATOM 1741 C C . LEU A 1 219 ? 5.883 10.064 -13.745 1.00 93.69 219 LEU A C 1
ATOM 1743 O O . LEU A 1 219 ? 5.692 9.927 -12.539 1.00 93.69 219 LEU A O 1
ATOM 1747 N N . SER A 1 220 ? 4.893 10.022 -14.639 1.00 93.81 220 SER A N 1
ATOM 1748 C CA . SER A 1 220 ? 3.492 9.813 -14.267 1.00 93.81 220 SER A CA 1
ATOM 1749 C C . SER A 1 220 ? 3.262 8.442 -13.628 1.00 93.81 220 SER A C 1
ATOM 1751 O O . SER A 1 220 ? 2.540 8.357 -12.638 1.00 93.81 220 SER A O 1
ATOM 1753 N N . TYR A 1 221 ? 3.924 7.392 -14.125 1.00 92.69 221 TYR A N 1
ATOM 1754 C CA . TYR A 1 221 ? 3.856 6.050 -13.549 1.00 92.69 221 TYR A CA 1
ATOM 1755 C C . TYR A 1 221 ? 4.445 6.007 -12.133 1.00 92.69 221 TYR A C 1
ATOM 1757 O O . TYR A 1 221 ? 3.775 5.555 -11.206 1.00 92.69 221 TYR A O 1
ATOM 1765 N N . THR A 1 222 ? 5.660 6.532 -11.933 1.00 92.31 222 THR A N 1
ATOM 1766 C CA . THR A 1 222 ? 6.306 6.557 -10.609 1.00 92.31 222 THR A CA 1
ATOM 1767 C C . THR A 1 222 ? 5.520 7.408 -9.608 1.00 92.31 222 THR A C 1
ATOM 1769 O O . THR A 1 222 ? 5.335 6.992 -8.466 1.00 92.31 222 THR A O 1
ATOM 1772 N N . LEU A 1 223 ? 5.001 8.569 -10.025 1.00 92.88 223 LEU A N 1
ATOM 1773 C CA . LEU A 1 223 ? 4.129 9.390 -9.176 1.00 92.88 223 LEU A CA 1
ATOM 1774 C C . LEU A 1 223 ? 2.820 8.672 -8.841 1.00 92.88 223 LEU A C 1
ATOM 1776 O O . LEU A 1 223 ? 2.398 8.698 -7.688 1.00 92.88 223 LEU A O 1
ATOM 1780 N N . GLY A 1 224 ? 2.200 8.016 -9.823 1.00 92.50 224 GLY A N 1
ATOM 1781 C CA . GLY A 1 224 ? 0.979 7.240 -9.628 1.00 92.50 224 GLY A CA 1
ATOM 1782 C C . GLY A 1 224 ? 1.165 6.113 -8.615 1.00 92.50 224 GLY A C 1
ATOM 1783 O O . GLY A 1 224 ? 0.324 5.944 -7.737 1.00 92.50 224 GLY A O 1
ATOM 1784 N N . GLN A 1 225 ? 2.293 5.401 -8.677 1.00 91.44 225 GLN A N 1
ATOM 1785 C CA . GLN A 1 225 ? 2.624 4.327 -7.741 1.00 91.44 225 GLN A CA 1
ATOM 1786 C C . GLN A 1 225 ? 2.732 4.841 -6.297 1.00 91.44 225 GLN A C 1
ATOM 1788 O O . GLN A 1 225 ? 2.096 4.292 -5.400 1.00 91.44 225 GLN A O 1
ATOM 1793 N N . VAL A 1 226 ? 3.475 5.930 -6.067 1.00 92.06 226 VAL A N 1
ATOM 1794 C CA . VAL A 1 226 ? 3.598 6.542 -4.729 1.00 92.06 226 VAL A CA 1
ATOM 1795 C C . VAL A 1 226 ? 2.251 7.083 -4.247 1.00 92.06 226 VAL A C 1
ATOM 1797 O O . VAL A 1 226 ? 1.850 6.822 -3.114 1.00 92.06 226 VAL A O 1
ATOM 1800 N N . PHE A 1 227 ? 1.522 7.790 -5.113 1.00 92.44 227 PHE A N 1
ATOM 1801 C CA . PHE A 1 227 ? 0.207 8.341 -4.790 1.00 92.44 227 PHE A CA 1
ATOM 1802 C C . PHE A 1 227 ? -0.779 7.250 -4.361 1.00 92.44 227 PHE A C 1
ATOM 1804 O O . PHE A 1 227 ? -1.501 7.432 -3.385 1.00 92.44 227 PHE A O 1
ATOM 1811 N N . HIS A 1 228 ? -0.770 6.100 -5.036 1.00 90.19 228 HIS A N 1
ATOM 1812 C CA . HIS A 1 228 ? -1.623 4.963 -4.703 1.00 90.19 228 HIS A CA 1
ATOM 1813 C C . HIS A 1 228 ? -1.387 4.458 -3.272 1.00 90.19 228 HIS A C 1
ATOM 1815 O O . HIS A 1 228 ? -2.341 4.306 -2.507 1.00 90.19 228 HIS A O 1
ATOM 1821 N N . PHE A 1 229 ? -0.121 4.289 -2.873 1.00 90.31 229 PHE A N 1
ATOM 1822 C CA . PHE A 1 229 ? 0.224 3.921 -1.498 1.00 90.31 229 PHE A CA 1
ATOM 1823 C C . PHE A 1 229 ? -0.204 4.983 -0.485 1.00 90.31 229 PHE A C 1
ATOM 1825 O O . PHE A 1 229 ? -0.737 4.642 0.571 1.00 90.31 229 PHE A O 1
ATOM 1832 N N . CYS A 1 230 ? -0.009 6.266 -0.801 1.00 91.62 230 CYS A N 1
ATOM 1833 C CA . CYS A 1 230 ? -0.404 7.359 0.084 1.00 91.62 230 CYS A CA 1
ATOM 1834 C C . CYS A 1 230 ? -1.923 7.444 0.270 1.00 91.62 230 CYS A C 1
ATOM 1836 O O . CYS A 1 230 ? -2.374 7.689 1.384 1.00 91.62 230 CYS A O 1
ATOM 1838 N N . VAL A 1 231 ? -2.719 7.222 -0.781 1.00 92.06 231 VAL A N 1
ATOM 1839 C CA . VAL A 1 231 ? -4.188 7.248 -0.689 1.00 92.06 231 VAL A CA 1
ATOM 1840 C C . VAL A 1 231 ? -4.690 6.160 0.252 1.00 92.06 231 VAL A C 1
ATOM 1842 O O . VAL A 1 231 ? -5.439 6.466 1.175 1.00 92.06 231 VAL A O 1
ATOM 1845 N N . PHE A 1 232 ? -4.250 4.912 0.076 1.00 91.12 232 PHE A N 1
ATOM 1846 C CA . PHE A 1 232 ? -4.702 3.827 0.951 1.00 91.12 232 PHE A CA 1
ATOM 1847 C C . PHE A 1 232 ? -4.125 3.910 2.360 1.00 91.12 232 PHE A C 1
ATOM 1849 O O . PHE A 1 232 ? -4.817 3.569 3.317 1.00 91.12 232 PHE A O 1
ATOM 1856 N N . GLY A 1 233 ? -2.890 4.397 2.503 1.00 90.94 233 GLY A N 1
ATOM 1857 C CA . GLY A 1 233 ? -2.315 4.698 3.810 1.00 90.94 233 GLY A CA 1
ATOM 1858 C C . GLY A 1 233 ? -3.138 5.749 4.557 1.00 90.94 233 GLY A C 1
ATOM 1859 O O . GLY A 1 233 ? -3.513 5.530 5.706 1.00 90.94 233 GLY A O 1
ATOM 1860 N N . ASN A 1 234 ? -3.491 6.848 3.887 1.00 92.62 234 ASN A N 1
ATOM 1861 C CA . ASN A 1 234 ? -4.325 7.899 4.468 1.00 92.62 234 ASN A CA 1
ATOM 1862 C C . ASN A 1 234 ? -5.734 7.397 4.789 1.00 92.62 234 ASN A C 1
ATOM 1864 O O . ASN A 1 234 ? -6.233 7.687 5.870 1.00 92.62 234 ASN A O 1
ATOM 1868 N N . GLN A 1 235 ? -6.349 6.613 3.901 1.00 93.06 235 GLN A N 1
ATOM 1869 C CA . GLN A 1 235 ? -7.669 6.034 4.146 1.00 93.06 235 GLN A CA 1
ATOM 1870 C C . GLN A 1 235 ? -7.663 5.119 5.378 1.00 93.06 235 GLN A C 1
ATOM 1872 O O . GLN A 1 235 ? -8.591 5.171 6.178 1.00 93.06 235 GLN A O 1
ATOM 1877 N N . LEU A 1 236 ? -6.614 4.311 5.570 1.00 89.88 236 LEU A N 1
ATOM 1878 C CA . LEU A 1 236 ? -6.481 3.480 6.769 1.00 89.88 236 LEU A CA 1
ATOM 1879 C C . LEU A 1 236 ? -6.380 4.330 8.042 1.00 89.88 236 LEU A C 1
ATOM 1881 O O . LEU A 1 236 ? -7.031 4.013 9.039 1.00 89.88 236 LEU A O 1
ATOM 1885 N N . ILE A 1 237 ? -5.584 5.403 8.009 1.00 91.19 237 ILE A N 1
ATOM 1886 C CA . ILE A 1 237 ? -5.443 6.333 9.137 1.00 91.19 237 ILE A CA 1
ATOM 1887 C C . ILE A 1 237 ? -6.797 6.982 9.448 1.00 91.19 237 ILE A C 1
ATOM 1889 O O . ILE A 1 237 ? -7.252 6.914 10.589 1.00 91.19 237 ILE A O 1
ATOM 1893 N N . GLU A 1 238 ? -7.471 7.532 8.438 1.00 92.44 238 GLU A N 1
ATOM 1894 C CA . GLU A 1 238 ? -8.776 8.181 8.584 1.00 92.44 238 GLU A CA 1
ATOM 1895 C C . GLU A 1 238 ? -9.826 7.221 9.154 1.00 92.44 238 GLU A C 1
ATOM 1897 O O . GLU A 1 238 ? -10.503 7.553 10.128 1.00 92.44 238 GLU A O 1
ATOM 1902 N N . GLU A 1 239 ? -9.917 5.999 8.623 1.00 90.31 239 GLU A N 1
ATOM 1903 C CA . GLU A 1 239 ? -10.863 5.001 9.122 1.00 90.31 239 GLU A CA 1
ATOM 1904 C C . GLU A 1 239 ? -10.562 4.588 10.562 1.00 90.31 239 GLU A C 1
ATOM 1906 O O . GLU A 1 239 ? -11.492 4.475 11.363 1.00 90.31 239 GLU A O 1
ATOM 1911 N N . SER A 1 240 ? -9.283 4.422 10.920 1.00 88.19 240 SER A N 1
ATOM 1912 C CA . SER A 1 240 ? -8.881 4.085 12.290 1.00 88.19 240 SER A CA 1
ATOM 1913 C C . SER A 1 240 ? -9.276 5.172 13.297 1.00 88.19 240 SER A C 1
ATOM 1915 O O . SER A 1 240 ? -9.881 4.856 14.324 1.00 88.19 240 SER A O 1
ATOM 1917 N N . SER A 1 241 ? -9.062 6.450 12.966 1.00 88.81 241 SER A N 1
ATOM 1918 C CA . SER A 1 241 ? -9.489 7.576 13.805 1.00 88.81 241 SER A CA 1
ATOM 1919 C C . SER A 1 241 ? -11.013 7.731 13.825 1.00 88.81 241 SER A C 1
ATOM 1921 O O . SER A 1 241 ? -11.591 8.085 14.855 1.00 88.81 241 SER A O 1
ATOM 1923 N N . SER A 1 242 ? -11.702 7.407 12.727 1.00 89.00 242 SER A N 1
ATOM 1924 C CA . SER A 1 242 ? -13.167 7.481 12.673 1.00 89.00 242 SER A CA 1
ATOM 1925 C C . SER A 1 242 ? -13.851 6.463 13.596 1.00 89.00 242 SER A C 1
ATOM 1927 O O . SER A 1 242 ? -14.992 6.685 14.016 1.00 89.00 242 SER A O 1
ATOM 1929 N N . VAL A 1 243 ? -13.177 5.357 13.947 1.00 86.62 243 VAL A N 1
ATOM 1930 C CA . VAL A 1 243 ? -13.667 4.405 14.959 1.00 86.62 243 VAL A CA 1
ATOM 1931 C C . VAL A 1 243 ? -13.731 5.075 16.331 1.00 86.62 243 VAL A C 1
ATOM 1933 O O . VAL A 1 243 ? -14.742 4.934 17.017 1.00 86.62 243 VAL A O 1
ATOM 1936 N N . MET A 1 244 ? -12.713 5.853 16.711 1.00 85.12 244 MET A N 1
ATOM 1937 C CA . MET A 1 244 ? -12.730 6.638 17.952 1.00 85.12 244 MET A CA 1
ATOM 1938 C C . MET A 1 244 ? -13.879 7.654 17.950 1.00 85.12 244 MET A C 1
ATOM 1940 O O . MET A 1 244 ? -14.645 7.724 18.911 1.00 85.12 244 MET A O 1
ATOM 1944 N N . GLU A 1 245 ? -14.038 8.419 16.867 1.00 85.19 245 GLU A N 1
ATOM 1945 C CA . GLU A 1 245 ? -15.111 9.418 16.760 1.00 85.19 245 GLU A CA 1
ATOM 1946 C C . GLU A 1 245 ? -16.497 8.768 16.863 1.00 85.19 245 GLU A C 1
ATOM 1948 O O . GLU A 1 245 ? -17.373 9.239 17.591 1.00 85.19 245 GLU A O 1
ATOM 1953 N N . ALA A 1 246 ? -16.689 7.629 16.196 1.00 85.00 246 ALA A N 1
ATOM 1954 C CA . ALA A 1 246 ? -17.930 6.882 16.291 1.00 85.00 246 ALA A CA 1
ATOM 1955 C C . ALA A 1 246 ? -18.194 6.386 17.722 1.00 85.00 246 ALA A C 1
ATOM 1957 O O . ALA A 1 246 ? -19.347 6.413 18.163 1.00 85.00 246 ALA A O 1
ATOM 1958 N N . ALA A 1 247 ? -17.149 5.974 18.448 1.00 83.06 247 ALA A N 1
ATOM 1959 C CA . ALA A 1 247 ? -17.250 5.522 19.835 1.00 83.06 247 ALA A CA 1
ATOM 1960 C C . ALA A 1 247 ? -17.621 6.684 20.758 1.00 83.06 247 ALA A C 1
ATOM 1962 O O . ALA A 1 247 ? -18.415 6.518 21.677 1.00 83.06 247 ALA A O 1
ATOM 1963 N N . TYR A 1 248 ? -17.127 7.885 20.471 1.00 80.06 248 TYR A N 1
ATOM 1964 C CA . TYR A 1 248 ? -17.522 9.088 21.193 1.00 80.06 248 TYR A CA 1
ATOM 1965 C C . TYR A 1 248 ? -18.962 9.528 20.880 1.00 80.06 248 TYR A C 1
ATOM 1967 O O . TYR A 1 248 ? -19.677 9.984 21.770 1.00 80.06 248 TYR A O 1
ATOM 1975 N N . SER A 1 249 ? -19.403 9.368 19.627 1.00 80.12 249 SER A N 1
ATOM 1976 C CA . SER A 1 249 ? -20.723 9.814 19.152 1.00 80.12 249 SER A CA 1
ATOM 1977 C C . SER A 1 249 ? -21.901 8.941 19.599 1.00 80.12 249 SER A C 1
ATOM 1979 O O . SER A 1 249 ? -23.058 9.331 19.431 1.00 80.12 249 SER A O 1
ATOM 1981 N N . CYS A 1 250 ? -21.641 7.742 20.125 1.00 73.94 250 CYS A N 1
ATOM 1982 C CA . CYS A 1 250 ? -22.705 6.885 20.634 1.00 73.94 250 CYS A CA 1
ATOM 1983 C C . CYS A 1 250 ? -23.220 7.399 21.992 1.00 73.94 250 CYS A C 1
ATOM 1985 O O . CYS A 1 250 ? -22.525 8.134 22.688 1.00 73.94 250 CYS A O 1
ATOM 1987 N N . GLN A 1 251 ? -24.453 7.049 22.373 1.00 77.81 251 GLN A N 1
ATOM 1988 C CA . GLN A 1 251 ? -25.087 7.491 23.629 1.00 77.81 251 GLN A CA 1
ATOM 1989 C C . GLN A 1 251 ? -24.492 6.773 24.857 1.00 77.81 251 GLN A C 1
ATOM 1991 O O . GLN A 1 251 ? -25.201 6.171 25.656 1.00 77.81 251 GLN A O 1
ATOM 1996 N N . TRP A 1 252 ? -23.165 6.801 25.002 1.00 78.38 252 TRP A N 1
ATOM 1997 C CA . TRP A 1 252 ? -22.428 6.123 26.070 1.00 78.38 252 TRP A CA 1
ATOM 1998 C C . TRP A 1 252 ? -22.733 6.694 27.460 1.00 78.38 252 TRP A C 1
ATOM 2000 O O . TRP A 1 252 ? -22.553 6.002 28.458 1.00 78.38 252 TRP A O 1
ATOM 2010 N N . TYR A 1 253 ? -23.210 7.940 27.535 1.00 73.81 253 TYR A N 1
ATOM 2011 C CA . TYR A 1 253 ? -23.581 8.608 28.784 1.00 73.81 253 TYR A CA 1
ATOM 2012 C C . TYR A 1 253 ? -24.822 7.997 29.454 1.00 73.81 253 TYR A C 1
ATOM 2014 O O . TYR A 1 253 ? -24.881 7.989 30.683 1.00 73.81 253 TYR A O 1
ATOM 2022 N N . ASP A 1 254 ? -25.739 7.431 28.663 1.00 70.31 254 ASP A N 1
ATOM 2023 C CA . ASP A 1 254 ? -26.933 6.704 29.126 1.00 70.31 254 ASP A CA 1
ATOM 2024 C C . ASP A 1 254 ? -26.700 5.181 29.212 1.00 70.31 254 ASP A C 1
ATOM 2026 O O . ASP A 1 254 ? -27.620 4.413 29.488 1.00 70.31 254 ASP A O 1
ATOM 2030 N N . GLY A 1 255 ? -25.477 4.723 28.927 1.00 68.00 255 GLY A N 1
ATOM 2031 C CA . GLY A 1 255 ? -25.083 3.323 29.034 1.00 68.00 255 GLY A CA 1
ATOM 2032 C C . GLY A 1 255 ? -24.598 2.949 30.435 1.00 68.00 255 GLY A C 1
ATOM 2033 O O . GLY A 1 255 ? -24.167 3.796 31.217 1.00 68.00 255 GLY A O 1
ATOM 2034 N N . SER A 1 256 ? -24.580 1.642 30.711 1.00 71.12 256 SER A N 1
ATOM 2035 C CA . SER A 1 256 ? -24.040 1.083 31.960 1.00 71.12 256 SER A CA 1
ATOM 2036 C C . SER A 1 256 ? -22.589 1.523 32.238 1.00 71.12 256 SER A C 1
ATOM 2038 O O . SER A 1 256 ? -21.817 1.781 31.312 1.00 71.12 256 SER A O 1
ATOM 2040 N N . GLU A 1 257 ? -22.161 1.521 33.504 1.00 73.19 257 GLU A N 1
ATOM 2041 C CA . GLU A 1 257 ? -20.772 1.842 33.900 1.00 73.19 257 GLU A CA 1
ATOM 2042 C C . GLU A 1 257 ? -19.710 0.975 33.180 1.00 73.19 257 GLU A C 1
ATOM 2044 O O . GLU A 1 257 ? -18.610 1.442 32.861 1.00 73.19 257 GLU A O 1
ATOM 2049 N N . GLU A 1 258 ? -20.050 -0.274 32.840 1.00 69.94 258 GLU A N 1
ATOM 2050 C CA . GLU A 1 258 ? -19.194 -1.156 32.033 1.00 69.94 258 GLU A CA 1
ATOM 2051 C C . GLU A 1 258 ? -19.013 -0.636 30.598 1.00 69.94 258 GLU A C 1
ATOM 2053 O O . GLU A 1 258 ? -17.907 -0.686 30.056 1.00 69.94 258 GLU A O 1
ATOM 2058 N N . ALA A 1 259 ? -20.069 -0.086 29.993 1.00 70.88 259 ALA A N 1
ATOM 2059 C CA . ALA A 1 259 ? -20.017 0.499 28.655 1.00 70.88 259 ALA A CA 1
ATOM 2060 C C . ALA A 1 259 ? -19.216 1.808 28.630 1.00 70.88 259 ALA A C 1
ATOM 2062 O O . ALA A 1 259 ? -18.435 2.023 27.702 1.00 70.88 259 ALA A O 1
ATOM 2063 N N . LYS A 1 260 ? -19.330 2.643 29.673 1.00 80.06 260 LYS A N 1
ATOM 2064 C CA . LYS A 1 260 ? -18.530 3.875 29.812 1.00 80.06 260 LYS A CA 1
ATOM 2065 C C . LYS A 1 260 ? -17.034 3.569 29.864 1.00 80.06 260 LYS A C 1
ATOM 2067 O O . LYS A 1 260 ? -16.251 4.171 29.129 1.00 80.06 260 LYS A O 1
ATOM 2072 N N . THR A 1 261 ? -16.643 2.593 30.684 1.00 81.94 261 THR A N 1
ATOM 2073 C CA . THR A 1 261 ? -15.239 2.170 30.814 1.00 81.94 261 THR A CA 1
ATOM 2074 C C . THR A 1 261 ? -14.725 1.541 29.514 1.00 81.94 261 THR A C 1
ATOM 2076 O O . THR A 1 261 ? -13.601 1.804 29.090 1.00 81.94 261 THR A O 1
ATOM 2079 N N . PHE A 1 262 ? -15.561 0.754 28.831 1.00 80.00 262 PHE A N 1
ATOM 2080 C CA . PHE A 1 262 ? -15.244 0.191 27.519 1.00 80.00 262 PHE A CA 1
ATOM 2081 C C . PHE A 1 262 ? -14.969 1.279 26.466 1.00 80.00 262 PHE A C 1
ATOM 2083 O O . PHE A 1 262 ? -13.934 1.219 25.802 1.00 80.00 262 PHE A O 1
ATOM 2090 N N . VAL A 1 263 ? -15.827 2.300 26.351 1.00 80.88 263 VAL A N 1
ATOM 2091 C CA . VAL A 1 263 ? -15.623 3.415 25.405 1.00 80.88 263 VAL A CA 1
ATOM 2092 C C . VAL A 1 263 ? -14.339 4.181 25.715 1.00 80.88 263 VAL A C 1
ATOM 2094 O O . VAL A 1 263 ? -13.593 4.500 24.794 1.00 80.88 263 VAL A O 1
ATOM 2097 N N . GLN A 1 264 ? -14.020 4.417 26.992 1.00 83.38 264 GLN A N 1
ATOM 2098 C CA . GLN A 1 264 ? -12.758 5.061 27.378 1.00 83.38 264 GLN A CA 1
ATOM 2099 C C . GLN A 1 264 ? -11.530 4.276 26.897 1.00 83.38 264 GLN A C 1
ATOM 2101 O O . GLN A 1 264 ? -10.619 4.868 26.319 1.00 83.38 264 GLN A O 1
ATOM 2106 N N . ILE A 1 265 ? -11.516 2.952 27.091 1.00 84.62 265 ILE A N 1
ATOM 2107 C CA . ILE A 1 265 ? -10.413 2.090 26.637 1.00 84.62 265 ILE A CA 1
ATOM 2108 C C . ILE A 1 265 ? -10.302 2.120 25.109 1.00 84.62 265 ILE A C 1
ATOM 2110 O O . ILE A 1 265 ? -9.202 2.251 24.577 1.00 84.62 265 ILE A O 1
ATOM 2114 N N . VAL A 1 266 ? -11.428 2.023 24.397 1.00 81.81 266 VAL A N 1
ATOM 2115 C CA . VAL A 1 266 ? -11.445 2.056 22.927 1.00 81.81 266 VAL A CA 1
ATOM 2116 C C . VAL A 1 266 ? -10.919 3.389 22.402 1.00 81.81 266 VAL A C 1
ATOM 2118 O O . VAL A 1 266 ? -10.060 3.389 21.523 1.00 81.81 266 VAL A O 1
ATOM 2121 N N . CYS A 1 267 ? -11.367 4.511 22.966 1.00 83.12 267 CYS A N 1
ATOM 2122 C CA . CYS A 1 267 ? -10.892 5.831 22.562 1.00 83.12 267 CYS A CA 1
ATOM 2123 C C . CYS A 1 267 ? -9.391 6.009 22.817 1.00 83.12 267 CYS A C 1
ATOM 2125 O O . CYS A 1 267 ? -8.716 6.577 21.974 1.00 83.12 267 CYS A O 1
ATOM 2127 N N . GLN A 1 268 ? -8.846 5.480 23.919 1.00 84.75 268 GLN A N 1
ATOM 2128 C CA . GLN A 1 268 ? -7.401 5.538 24.187 1.00 84.75 268 GLN A CA 1
ATOM 2129 C C . GLN A 1 268 ? -6.561 4.686 23.226 1.00 84.75 268 GLN A C 1
ATOM 2131 O O . GLN A 1 268 ? -5.403 5.007 22.991 1.00 84.75 268 GLN A O 1
ATOM 2136 N N . GLN A 1 269 ? -7.109 3.583 22.712 1.00 81.38 269 GLN A N 1
ATOM 2137 C CA . GLN A 1 269 ? -6.401 2.673 21.800 1.00 81.38 269 GLN A CA 1
ATOM 2138 C C . GLN A 1 269 ? -6.524 3.088 20.327 1.00 81.38 269 GLN A C 1
ATOM 2140 O O . GLN A 1 269 ? -5.692 2.694 19.516 1.00 81.38 269 GLN A O 1
ATOM 2145 N N . CYS A 1 270 ? -7.573 3.838 19.979 1.00 75.00 270 CYS A N 1
ATOM 2146 C CA . CYS A 1 270 ? -7.850 4.297 18.614 1.00 75.00 270 CYS A CA 1
ATOM 2147 C C . CYS A 1 270 ? -7.427 5.759 18.358 1.00 75.00 270 CYS A C 1
ATOM 2149 O O . CYS A 1 270 ? -7.695 6.271 17.271 1.00 75.00 270 CYS A O 1
ATOM 2151 N N . GLN A 1 271 ? -6.832 6.426 19.354 1.00 66.19 271 GLN A N 1
ATOM 2152 C CA . GLN A 1 271 ? -6.244 7.768 19.257 1.00 66.19 271 GLN A CA 1
ATOM 2153 C C . GLN A 1 271 ? -4.807 7.698 18.735 1.00 66.19 271 GLN A C 1
ATOM 2155 O O . GLN A 1 271 ? -4.457 8.574 17.913 1.00 66.19 271 GLN A O 1
#

Nearest PDB structures (foldseek):
  8v00-assembly1_C  TM=9.457E-01  e=1.263E-16  Apocrypta bakeri
  6c70-assembly1_A  TM=9.409E-01  e=7.662E-16  Apocrypta bakeri
  8z9z-assembly1_B  TM=9.419E-01  e=8.080E-16  Acyrthosiphon pisum
  8z9z-assembly1_C  TM=9.532E-01  e=1.527E-15  Acyrthosiphon pisum
  8v3c-assembly1_D  TM=8.501E-01  e=2.138E-04  Anopheles gambiae

Radius of gyration: 35.87 Å; Cα contacts (8 Å, |Δi|>4): 135; chains: 1; bounding box: 96×50×99 Å